Protein AF-A0A958FIK8-F1 (afdb_monomer)

Radius of gyration: 20.95 Å; Cα contacts (8 Å, |Δi|>4): 441; chains: 1; bounding box: 67×53×53 Å

Mean predicted aligned error: 8.29 Å

Structure (mmCIF, N/CA/C/O backbone):
data_AF-A0A958FIK8-F1
#
_entry.id   AF-A0A958FIK8-F1
#
loop_
_atom_site.group_PDB
_atom_site.id
_atom_site.type_symbol
_atom_site.label_atom_id
_atom_site.label_alt_id
_atom_site.label_comp_id
_atom_site.label_asym_id
_atom_site.label_entity_id
_atom_site.label_seq_id
_atom_site.pdbx_PDB_ins_code
_atom_site.Cartn_x
_atom_site.Cartn_y
_atom_site.Cartn_z
_atom_site.occupancy
_atom_site.B_iso_or_equiv
_atom_site.auth_seq_id
_atom_site.auth_comp_id
_atom_site.auth_asym_id
_atom_site.auth_atom_id
_atom_site.pdbx_PDB_model_num
ATOM 1 N N . MET A 1 1 ? 44.655 -40.411 31.798 1.00 40.78 1 MET A N 1
ATOM 2 C CA . MET A 1 1 ? 44.642 -40.108 30.353 1.00 40.78 1 MET A CA 1
ATOM 3 C C . MET A 1 1 ? 43.476 -39.157 30.115 1.00 40.78 1 MET A C 1
ATOM 5 O O . MET A 1 1 ? 42.339 -39.603 30.121 1.00 40.78 1 MET A O 1
ATOM 9 N N . LEU A 1 2 ? 43.742 -37.846 30.096 1.00 35.19 2 LEU A N 1
ATOM 10 C CA . LEU A 1 2 ? 42.723 -36.807 29.907 1.00 35.19 2 LEU A CA 1
ATOM 11 C C . LEU A 1 2 ? 42.344 -36.753 28.420 1.00 35.19 2 LEU A C 1
ATOM 13 O O . LEU A 1 2 ? 43.209 -36.510 27.583 1.00 35.19 2 LEU A O 1
ATOM 17 N N . LEU A 1 3 ? 41.073 -36.999 28.106 1.00 34.78 3 LEU A N 1
ATOM 18 C CA . LEU A 1 3 ? 40.526 -36.902 26.755 1.00 34.78 3 LEU A CA 1
ATOM 19 C C . LEU A 1 3 ? 40.002 -35.470 26.549 1.00 34.78 3 LEU A C 1
ATOM 21 O O . LEU A 1 3 ? 38.976 -35.096 27.112 1.00 34.78 3 LEU A O 1
ATOM 25 N N . PHE A 1 4 ? 40.730 -34.659 25.781 1.00 38.59 4 PHE A N 1
ATOM 26 C CA . PHE A 1 4 ? 40.264 -33.350 25.317 1.00 38.59 4 PHE A CA 1
ATOM 27 C C . PHE A 1 4 ? 39.192 -33.559 24.240 1.00 38.59 4 PHE A C 1
ATOM 29 O O . PHE A 1 4 ? 39.496 -34.024 23.143 1.00 38.59 4 PHE A O 1
ATOM 36 N N . ILE A 1 5 ? 37.940 -33.220 24.548 1.00 43.78 5 ILE A N 1
ATOM 37 C CA . ILE A 1 5 ? 36.866 -33.123 23.554 1.00 43.78 5 ILE A CA 1
ATOM 38 C C . ILE A 1 5 ? 36.959 -31.729 22.927 1.00 43.78 5 ILE A C 1
ATOM 40 O O . ILE A 1 5 ? 36.604 -30.730 23.549 1.00 43.78 5 ILE A O 1
ATOM 44 N N . LEU A 1 6 ? 37.479 -31.664 21.703 1.00 42.91 6 LEU A N 1
ATOM 45 C CA . LEU A 1 6 ? 37.425 -30.481 20.845 1.00 42.91 6 LEU A CA 1
ATOM 46 C C . LEU A 1 6 ? 36.048 -30.452 20.168 1.00 42.91 6 LEU A C 1
ATOM 48 O O . LEU A 1 6 ? 35.780 -31.237 19.262 1.00 42.91 6 LEU A O 1
ATOM 52 N N . LEU A 1 7 ? 35.166 -29.572 20.642 1.00 38.03 7 LEU A N 1
ATOM 53 C CA . LEU A 1 7 ? 33.875 -29.287 20.018 1.00 38.03 7 LEU A CA 1
ATOM 54 C C . LEU A 1 7 ? 34.106 -28.261 18.888 1.00 38.03 7 LEU A C 1
ATOM 56 O O . LEU A 1 7 ? 34.568 -27.157 19.190 1.00 38.03 7 LEU A O 1
ATOM 60 N N . PRO A 1 8 ? 33.832 -28.559 17.605 1.00 50.97 8 PRO A N 1
ATOM 61 C CA . PRO A 1 8 ? 33.920 -27.541 16.572 1.00 50.97 8 PRO A CA 1
ATOM 62 C C . PRO A 1 8 ? 32.698 -26.624 16.686 1.00 50.97 8 PRO A C 1
ATOM 64 O O . PRO A 1 8 ? 31.563 -27.041 16.462 1.00 50.97 8 PRO A O 1
ATOM 67 N N . LEU A 1 9 ? 32.939 -25.362 17.040 1.00 46.22 9 LEU A N 1
ATOM 68 C CA . LEU A 1 9 ? 31.985 -24.276 16.838 1.00 46.22 9 LEU A CA 1
ATOM 69 C C . LEU A 1 9 ? 31.765 -24.129 15.328 1.00 46.22 9 LEU A C 1
ATOM 71 O O . LEU A 1 9 ? 32.573 -23.518 14.630 1.00 46.22 9 LEU A O 1
ATOM 75 N N . LEU A 1 10 ? 30.681 -24.711 14.815 1.00 48.94 10 LEU A N 1
ATOM 76 C CA . LEU A 1 10 ? 30.152 -24.369 13.501 1.00 48.94 10 LEU A CA 1
ATOM 77 C C . LEU A 1 10 ? 29.582 -22.950 13.595 1.00 48.94 10 LEU A C 1
ATOM 79 O O . LEU A 1 10 ? 28.408 -22.747 13.891 1.00 48.94 10 LEU A O 1
ATOM 83 N N . LEU A 1 11 ? 30.439 -21.953 13.384 1.00 48.12 11 LEU A N 1
ATOM 84 C CA . LEU A 1 11 ? 29.991 -20.634 12.966 1.00 48.12 11 LEU A CA 1
ATOM 85 C C . LEU A 1 11 ? 29.386 -20.820 11.576 1.00 48.12 11 LEU A C 1
ATOM 87 O O . LEU A 1 11 ? 30.113 -21.002 10.600 1.00 48.12 11 LEU A O 1
ATOM 91 N N . SER A 1 12 ? 28.058 -20.812 11.490 1.00 46.25 12 SER A N 1
ATOM 92 C CA . SER A 1 12 ? 27.349 -20.614 10.230 1.00 46.25 12 SER A CA 1
ATOM 93 C C . SER A 1 12 ? 27.730 -19.232 9.704 1.00 46.25 12 SER A C 1
ATOM 95 O O . SER A 1 12 ? 27.065 -18.240 9.990 1.00 46.25 12 SER A O 1
ATOM 97 N N . ALA A 1 13 ? 28.851 -19.140 8.992 1.00 45.97 13 ALA A N 1
ATOM 98 C CA . ALA A 1 13 ? 29.188 -17.958 8.227 1.00 45.97 13 ALA A CA 1
ATOM 99 C C . ALA A 1 13 ? 28.126 -17.839 7.131 1.00 45.97 13 ALA A C 1
ATOM 101 O O . ALA A 1 13 ? 28.157 -18.572 6.143 1.00 45.97 13 ALA A O 1
ATOM 102 N N . GLN A 1 14 ? 27.143 -16.961 7.334 1.00 48.81 14 GLN A N 1
ATOM 103 C CA . GLN A 1 14 ? 26.265 -16.538 6.254 1.00 48.81 14 GLN A CA 1
ATOM 104 C C . GLN A 1 14 ? 27.148 -15.834 5.226 1.00 48.81 14 GLN A C 1
ATOM 106 O O . GLN A 1 14 ? 27.640 -14.730 5.449 1.00 48.81 14 GLN A O 1
ATOM 111 N N . TYR A 1 15 ? 27.415 -16.518 4.117 1.00 42.81 15 TYR A N 1
ATOM 112 C CA . TYR A 1 15 ? 28.082 -15.917 2.978 1.00 42.81 15 TYR A CA 1
ATOM 113 C C . TYR A 1 15 ? 27.086 -14.976 2.301 1.00 42.81 15 TYR A C 1
ATOM 115 O O . TYR A 1 15 ? 26.237 -15.406 1.521 1.00 42.81 15 TYR A O 1
ATOM 123 N N . VAL A 1 16 ? 27.162 -13.689 2.633 1.00 53.97 16 VAL A N 1
ATOM 124 C CA . VAL A 1 16 ? 26.423 -12.650 1.917 1.00 53.97 16 VAL A CA 1
ATOM 125 C C . VAL A 1 16 ? 27.193 -12.358 0.634 1.00 53.97 16 VAL A C 1
ATOM 127 O O . VAL A 1 16 ? 28.269 -11.756 0.650 1.00 53.97 16 VAL A O 1
ATOM 130 N N . ARG A 1 17 ? 26.672 -12.834 -0.499 1.00 49.44 17 ARG A N 1
ATOM 131 C CA . ARG A 1 17 ? 27.230 -12.499 -1.808 1.00 49.44 17 ARG A CA 1
ATOM 132 C C . ARG A 1 17 ? 26.830 -11.064 -2.141 1.00 49.44 17 ARG A C 1
ATOM 134 O O . ARG A 1 17 ? 25.701 -10.813 -2.540 1.00 49.44 17 ARG A O 1
ATOM 141 N N . HIS A 1 18 ? 27.764 -10.130 -2.017 1.00 52.12 18 HIS A N 1
ATOM 142 C CA . HIS A 1 18 ? 27.572 -8.775 -2.524 1.00 52.12 18 HIS A CA 1
ATOM 143 C C . HIS A 1 18 ? 27.805 -8.771 -4.041 1.00 52.12 18 HIS A C 1
ATOM 145 O O . HIS A 1 18 ? 28.943 -8.813 -4.506 1.00 52.12 18 HIS A O 1
ATOM 151 N N . GLY A 1 19 ? 26.721 -8.787 -4.817 1.00 59.44 19 GLY A N 1
ATOM 152 C CA . GLY A 1 19 ? 26.748 -8.485 -6.248 1.00 59.44 19 GLY A CA 1
ATOM 153 C C . GLY A 1 19 ? 26.387 -7.019 -6.463 1.00 59.44 19 GLY A C 1
ATOM 154 O O . GLY A 1 19 ? 25.363 -6.574 -5.961 1.00 59.44 19 GLY A O 1
ATOM 155 N N . SER A 1 20 ? 27.225 -6.274 -7.183 1.00 61.88 20 SER A N 1
ATOM 156 C CA . SER A 1 20 ? 26.862 -4.959 -7.718 1.00 61.88 20 SER A CA 1
ATOM 157 C C . SER A 1 20 ? 26.560 -5.131 -9.203 1.00 61.88 20 SER A C 1
ATOM 159 O O . SER A 1 20 ? 27.355 -5.740 -9.925 1.00 61.88 20 SER A O 1
ATOM 161 N N . PHE A 1 21 ? 25.399 -4.650 -9.637 1.00 68.56 21 PHE A N 1
ATOM 162 C CA . PHE A 1 21 ? 24.965 -4.682 -11.031 1.00 68.56 21 PHE A CA 1
ATOM 163 C C . PHE A 1 21 ? 24.965 -3.255 -11.567 1.00 68.56 21 PHE A C 1
ATOM 165 O O . PHE A 1 21 ? 24.586 -2.330 -10.856 1.00 68.56 21 PHE A O 1
ATOM 172 N N . GLY A 1 22 ? 25.408 -3.072 -12.811 1.00 65.88 22 GLY A N 1
ATOM 173 C CA . GLY A 1 22 ? 25.402 -1.758 -13.454 1.00 65.88 22 GLY A CA 1
ATOM 174 C C . GLY A 1 22 ? 24.017 -1.328 -13.942 1.00 65.88 22 GLY A C 1
ATOM 175 O O . G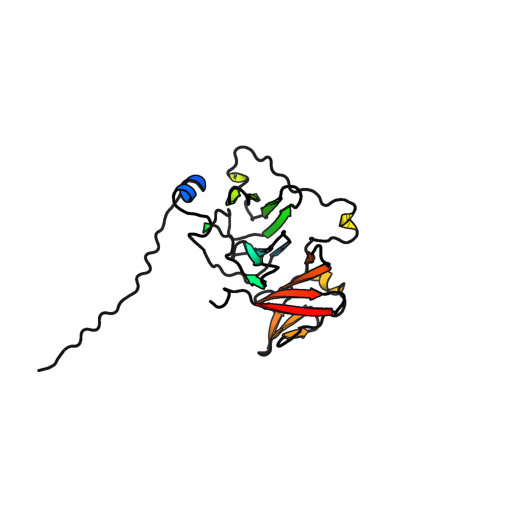LY A 1 22 ? 23.842 -0.164 -14.283 1.00 65.88 22 GLY A O 1
ATOM 176 N N . SER A 1 23 ? 23.059 -2.259 -14.007 1.00 71.94 23 SER A N 1
ATOM 177 C CA . SER A 1 23 ? 21.648 -2.006 -14.305 1.00 71.94 23 SER A CA 1
ATOM 178 C C . SER A 1 23 ? 20.765 -3.170 -13.842 1.00 71.94 23 SER A C 1
ATOM 180 O O . SER A 1 23 ? 21.242 -4.305 -13.704 1.00 71.94 23 SER A O 1
ATOM 182 N N . GLU A 1 24 ? 19.463 -2.927 -13.688 1.00 72.62 24 GLU A N 1
ATOM 183 C CA . GLU A 1 24 ? 18.480 -3.979 -13.386 1.00 72.62 24 GLU A CA 1
ATOM 184 C C . GLU A 1 24 ? 18.448 -5.083 -14.452 1.00 72.62 24 GLU A C 1
ATOM 186 O O . GLU A 1 24 ? 18.383 -6.273 -14.131 1.00 72.62 24 GLU A O 1
ATOM 191 N N . GLN A 1 25 ? 18.625 -4.724 -15.728 1.00 74.50 25 GLN A N 1
ATOM 192 C CA . GLN A 1 25 ? 18.713 -5.700 -16.815 1.00 74.50 25 GLN A CA 1
ATOM 193 C C . GLN A 1 25 ? 19.850 -6.716 -16.592 1.00 74.50 25 GLN A C 1
ATOM 195 O O . GLN A 1 25 ? 19.679 -7.906 -16.863 1.00 74.50 25 GLN A O 1
ATOM 200 N N . GLN A 1 26 ? 21.007 -6.275 -16.078 1.00 76.50 26 GLN A N 1
ATOM 201 C CA . GLN A 1 26 ? 22.129 -7.170 -15.769 1.00 76.50 26 GLN A CA 1
ATOM 202 C C . GLN A 1 26 ? 21.835 -8.080 -14.572 1.00 76.50 26 GLN A C 1
ATOM 204 O O . GLN A 1 26 ? 22.206 -9.256 -14.607 1.00 76.50 26 GLN A O 1
ATOM 209 N N . ARG A 1 27 ? 21.156 -7.569 -13.535 1.00 78.69 27 ARG A N 1
ATOM 210 C CA . ARG A 1 27 ? 20.736 -8.367 -12.371 1.00 78.69 27 ARG A CA 1
ATOM 211 C C . ARG A 1 27 ? 19.802 -9.504 -12.792 1.00 78.69 27 ARG A C 1
ATOM 213 O O . ARG A 1 27 ? 20.018 -10.650 -12.397 1.00 78.69 27 ARG A O 1
ATOM 220 N N . ARG A 1 28 ? 18.821 -9.216 -13.655 1.00 73.69 28 ARG A N 1
ATOM 221 C CA . ARG A 1 28 ? 17.797 -10.185 -14.086 1.00 73.69 28 ARG A CA 1
ATOM 222 C C . ARG A 1 28 ? 18.299 -11.320 -14.965 1.00 73.69 28 ARG A C 1
ATOM 224 O O . ARG A 1 28 ? 17.710 -12.394 -14.969 1.00 73.69 28 ARG A O 1
ATOM 231 N N . MET A 1 29 ? 19.413 -11.130 -15.672 1.00 81.25 29 MET A N 1
ATOM 232 C CA . MET A 1 29 ? 20.065 -12.247 -16.370 1.00 81.25 29 MET A CA 1
ATOM 233 C C . MET A 1 29 ? 20.540 -13.343 -15.403 1.00 81.25 29 MET A C 1
ATOM 235 O O . MET A 1 29 ? 20.830 -14.453 -15.845 1.00 81.25 29 MET A O 1
ATOM 239 N N . GLN A 1 30 ? 20.656 -13.031 -14.108 1.00 80.19 30 GLN A N 1
ATOM 240 C CA . GLN A 1 30 ? 21.149 -13.946 -13.082 1.00 80.19 30 GLN A CA 1
ATOM 241 C C . GLN A 1 30 ? 20.096 -14.314 -12.030 1.00 80.19 30 GLN A C 1
ATOM 243 O O . GLN A 1 30 ? 20.225 -15.390 -11.452 1.00 80.19 30 GLN A O 1
ATOM 248 N N . TYR A 1 31 ? 19.096 -13.457 -11.782 1.00 79.38 31 TYR A N 1
ATOM 249 C CA . TYR A 1 31 ? 18.123 -13.631 -10.696 1.00 79.38 31 TYR A CA 1
ATOM 250 C C . TYR A 1 31 ? 16.698 -13.224 -11.092 1.00 79.38 31 TYR A C 1
ATOM 252 O O . TYR A 1 31 ? 16.492 -12.183 -11.719 1.00 79.38 31 TYR A O 1
ATOM 260 N N . ALA A 1 32 ? 15.708 -14.009 -10.670 1.00 81.25 32 ALA A N 1
ATOM 261 C CA . ALA A 1 32 ? 14.293 -13.648 -10.726 1.00 81.25 32 ALA A CA 1
ATOM 262 C C . ALA A 1 32 ? 13.926 -12.607 -9.646 1.00 81.25 32 ALA A C 1
ATOM 264 O O . ALA A 1 32 ? 14.739 -12.272 -8.779 1.00 81.25 32 ALA A O 1
ATOM 265 N N . LEU A 1 33 ? 12.703 -12.059 -9.714 1.00 80.12 33 LEU A N 1
ATOM 266 C CA . LEU A 1 33 ? 12.233 -10.994 -8.817 1.00 80.12 33 LEU A CA 1
ATOM 267 C C . LEU A 1 33 ? 12.350 -11.380 -7.334 1.00 80.12 33 LEU A C 1
ATOM 269 O O . LEU A 1 33 ? 12.825 -10.570 -6.544 1.00 80.12 33 LEU A O 1
ATOM 273 N N . ASP A 1 34 ? 11.996 -12.621 -6.997 1.00 82.12 34 ASP A N 1
ATOM 274 C CA . ASP A 1 34 ? 11.898 -13.114 -5.617 1.00 82.12 34 ASP A CA 1
ATOM 275 C C . ASP A 1 34 ? 13.042 -14.067 -5.221 1.00 82.12 34 ASP A C 1
ATOM 277 O O . ASP A 1 34 ? 12.984 -14.721 -4.181 1.00 82.12 34 ASP A O 1
ATOM 281 N N . ASP A 1 35 ? 14.121 -14.124 -6.010 1.00 81.19 35 ASP A N 1
ATOM 282 C CA . ASP A 1 35 ? 15.319 -14.902 -5.649 1.00 81.19 35 ASP A CA 1
ATOM 283 C C . ASP A 1 35 ? 16.063 -14.290 -4.448 1.00 81.19 35 ASP A C 1
ATOM 285 O O . ASP A 1 35 ? 16.750 -14.994 -3.705 1.00 81.19 35 ASP A O 1
ATOM 289 N N . TRP A 1 36 ? 15.930 -12.972 -4.255 1.00 79.12 36 TRP A N 1
ATOM 290 C CA . TRP A 1 36 ? 16.525 -12.224 -3.149 1.00 79.12 36 TRP A CA 1
ATOM 291 C C . TRP A 1 36 ? 15.497 -11.296 -2.518 1.00 79.12 36 TRP A C 1
ATOM 293 O O . TRP A 1 36 ? 15.141 -10.255 -3.073 1.00 79.12 36 TRP A O 1
ATOM 303 N N . ILE A 1 37 ? 15.065 -11.665 -1.318 1.00 83.06 37 ILE A N 1
ATOM 304 C CA . ILE A 1 37 ? 14.042 -10.936 -0.575 1.00 83.06 37 ILE A CA 1
ATOM 305 C C . ILE A 1 37 ? 14.706 -10.226 0.601 1.00 83.06 37 ILE A C 1
ATOM 307 O O . ILE A 1 37 ? 15.358 -10.860 1.435 1.00 83.06 37 ILE A O 1
ATOM 311 N N . SER A 1 38 ? 14.519 -8.911 0.676 1.00 85.75 38 SER A N 1
ATOM 312 C CA . SER A 1 38 ? 14.997 -8.093 1.791 1.00 85.75 38 SER A CA 1
ATOM 313 C C . SER A 1 38 ? 13.835 -7.760 2.717 1.00 85.75 38 SER A C 1
ATOM 315 O O . SER A 1 38 ? 12.839 -7.190 2.285 1.00 85.75 38 SER A O 1
ATOM 317 N N . TYR A 1 39 ? 13.972 -8.080 4.004 1.00 84.69 39 TYR A N 1
ATOM 318 C CA . TYR A 1 39 ? 13.025 -7.642 5.028 1.00 84.69 39 TYR A CA 1
ATOM 319 C C . TYR A 1 39 ? 13.604 -6.452 5.775 1.00 84.69 39 TYR A C 1
ATOM 321 O O . TYR A 1 39 ? 14.612 -6.570 6.473 1.00 84.69 39 TYR A O 1
ATOM 329 N N . LEU A 1 40 ? 12.948 -5.310 5.623 1.00 84.69 40 LEU A N 1
ATOM 330 C CA . LEU A 1 40 ? 13.298 -4.061 6.282 1.00 84.69 40 LEU A CA 1
ATOM 331 C C . LEU A 1 40 ? 12.183 -3.667 7.258 1.00 84.69 40 LEU A C 1
ATOM 333 O O . LEU A 1 40 ? 11.061 -4.171 7.184 1.00 84.69 40 LEU A O 1
ATOM 337 N N . GLY A 1 41 ? 12.494 -2.794 8.215 1.00 78.50 41 GLY A N 1
ATOM 338 C CA . GLY A 1 41 ? 11.508 -2.349 9.196 1.00 78.50 41 GLY A CA 1
ATOM 339 C C . GLY A 1 41 ? 10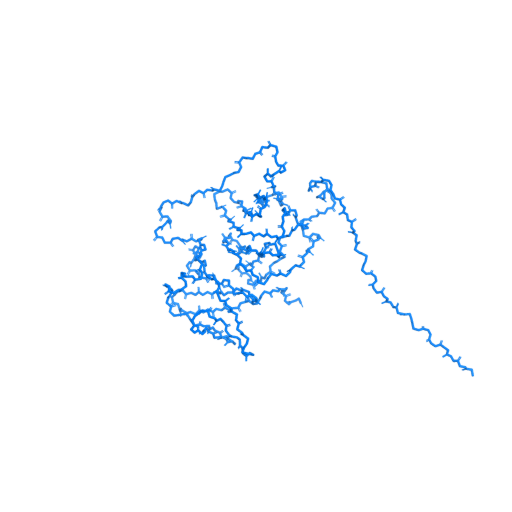.400 -1.526 8.536 1.00 78.50 41 GLY A C 1
ATOM 340 O O . GLY A 1 41 ? 10.675 -0.481 7.963 1.00 78.50 41 GLY A O 1
ATOM 341 N N . ALA A 1 42 ? 9.146 -1.956 8.673 1.00 79.00 42 ALA A N 1
ATOM 342 C CA . ALA A 1 42 ? 7.972 -1.228 8.188 1.00 79.00 42 ALA A CA 1
ATOM 343 C C . ALA A 1 42 ? 7.048 -0.862 9.346 1.00 79.00 42 ALA A C 1
ATOM 345 O O . ALA A 1 42 ? 6.029 -1.498 9.602 1.00 79.00 42 ALA A O 1
ATOM 346 N N . ARG A 1 43 ? 7.452 0.157 10.106 1.00 77.69 43 ARG A N 1
ATOM 347 C CA . ARG A 1 43 ? 6.678 0.616 11.269 1.00 77.69 43 ARG A CA 1
ATOM 348 C C . ARG A 1 43 ? 5.722 1.745 10.925 1.00 77.69 43 ARG A C 1
ATOM 350 O O . ARG A 1 43 ? 4.762 1.933 11.660 1.00 77.69 43 ARG A O 1
ATOM 357 N N . GLU A 1 44 ? 5.985 2.474 9.844 1.00 83.56 44 GLU A N 1
ATOM 358 C CA . GLU A 1 44 ? 5.214 3.647 9.437 1.00 83.56 44 GLU A CA 1
ATOM 359 C C . GLU A 1 44 ? 4.673 3.450 8.021 1.00 83.56 44 GLU A C 1
ATOM 361 O O . GLU A 1 44 ? 5.448 3.259 7.079 1.00 83.56 44 GLU A O 1
ATOM 366 N N . PHE A 1 45 ? 3.347 3.493 7.889 1.00 82.75 45 PHE A N 1
ATOM 367 C CA . PHE A 1 45 ? 2.662 3.465 6.603 1.00 82.75 45 PHE A CA 1
ATOM 368 C C . PHE A 1 45 ? 2.385 4.899 6.162 1.00 82.75 45 PHE A C 1
ATOM 370 O O . PHE A 1 45 ? 1.689 5.633 6.856 1.00 82.75 45 PHE A O 1
ATOM 377 N N . GLY A 1 46 ? 2.931 5.307 5.018 1.00 75.94 46 GLY A N 1
ATOM 378 C CA . GLY A 1 46 ? 2.669 6.636 4.459 1.00 75.94 46 GLY A CA 1
ATOM 379 C C . GLY A 1 46 ? 1.402 6.672 3.605 1.00 75.94 46 GLY A C 1
ATOM 380 O O . GLY A 1 46 ? 0.672 7.661 3.587 1.00 75.94 46 GLY A O 1
ATOM 381 N N . ASN A 1 47 ? 1.138 5.587 2.878 1.00 90.69 47 ASN A N 1
ATOM 382 C CA . ASN A 1 47 ? 0.060 5.517 1.902 1.00 90.69 47 ASN A CA 1
ATOM 383 C C . ASN A 1 47 ? -0.295 4.056 1.583 1.00 90.69 47 ASN A C 1
ATOM 385 O O . ASN A 1 47 ? 0.542 3.166 1.738 1.00 90.69 47 ASN A O 1
ATOM 389 N N . ILE A 1 48 ? -1.514 3.812 1.109 1.00 94.00 48 ILE A N 1
ATOM 390 C CA . ILE A 1 48 ? -1.981 2.498 0.654 1.00 94.00 48 ILE A CA 1
ATOM 391 C C . ILE A 1 48 ? -2.671 2.639 -0.706 1.00 94.00 48 ILE A C 1
ATOM 393 O O . ILE A 1 48 ? -3.379 3.615 -0.950 1.00 94.00 48 ILE A O 1
ATOM 397 N N . ALA A 1 49 ? -2.499 1.642 -1.569 1.00 94.31 49 ALA A N 1
ATOM 398 C CA . ALA A 1 49 ? -3.225 1.507 -2.825 1.00 94.31 49 ALA A CA 1
ATOM 399 C C . ALA A 1 49 ? -3.809 0.099 -2.962 1.00 94.31 49 ALA A C 1
ATOM 401 O O . ALA A 1 49 ? -3.172 -0.886 -2.583 1.00 94.31 49 ALA A O 1
ATOM 402 N N . ALA A 1 50 ? -5.008 -0.005 -3.533 1.00 94.31 50 ALA A N 1
ATOM 403 C CA . ALA A 1 50 ? -5.650 -1.286 -3.804 1.00 94.31 50 ALA A CA 1
ATOM 404 C C . ALA A 1 50 ? -5.418 -1.722 -5.253 1.00 94.31 50 ALA A C 1
ATOM 406 O O . ALA A 1 50 ? -5.778 -1.023 -6.194 1.00 94.31 50 ALA A O 1
ATOM 407 N N . GLY A 1 51 ? -4.829 -2.903 -5.425 1.00 93.00 51 GLY A N 1
ATOM 408 C CA . GLY A 1 51 ? -4.754 -3.603 -6.700 1.00 93.00 51 GLY A CA 1
ATOM 409 C C . GLY A 1 51 ? -5.842 -4.671 -6.858 1.00 93.00 51 GLY A C 1
ATOM 410 O O . GLY A 1 51 ? -6.787 -4.759 -6.069 1.00 93.00 51 GLY A O 1
ATOM 411 N N . PRO A 1 52 ? -5.720 -5.541 -7.876 1.00 91.56 52 PRO A N 1
ATOM 412 C CA . PRO A 1 52 ? -6.669 -6.628 -8.109 1.00 91.56 52 PRO A CA 1
ATOM 413 C C . PRO A 1 52 ? -6.576 -7.745 -7.067 1.00 91.56 52 PRO A C 1
ATOM 415 O O . PRO A 1 52 ? -7.590 -8.354 -6.753 1.00 91.56 52 PRO A O 1
ATOM 418 N N . LYS A 1 53 ? -5.376 -8.027 -6.547 1.00 94.50 53 LYS A N 1
ATOM 419 C CA . LYS A 1 53 ? -5.122 -9.119 -5.586 1.00 94.50 53 LYS A CA 1
ATOM 420 C C . LYS A 1 53 ? -4.431 -8.673 -4.305 1.00 94.50 53 LYS A C 1
ATOM 422 O O . LYS A 1 53 ? -4.441 -9.402 -3.321 1.00 94.50 53 LYS A O 1
ATOM 427 N N . TYR A 1 54 ? -3.818 -7.497 -4.325 1.00 95.69 54 TYR A N 1
ATOM 428 C CA . TYR A 1 54 ? -2.991 -7.019 -3.233 1.00 95.69 54 TYR A CA 1
ATOM 429 C C . TYR A 1 54 ? -3.407 -5.620 -2.814 1.00 95.69 54 TYR A C 1
ATOM 431 O O . TYR A 1 54 ? -3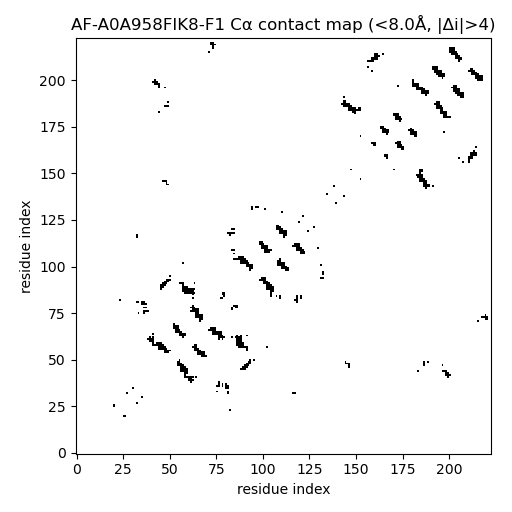.779 -4.802 -3.655 1.00 95.69 54 TYR A O 1
ATOM 439 N N . LEU A 1 55 ? -3.268 -5.340 -1.526 1.00 96.00 55 LEU A N 1
ATOM 440 C CA . LEU A 1 55 ? -3.056 -3.987 -1.035 1.00 96.00 55 LEU A CA 1
ATOM 441 C C . LEU A 1 55 ? -1.556 -3.724 -1.015 1.00 96.00 55 LEU A C 1
ATOM 443 O O . LEU A 1 55 ? -0.783 -4.558 -0.539 1.00 96.00 55 LEU A O 1
ATOM 447 N N . TYR A 1 56 ? -1.166 -2.563 -1.514 1.00 96.38 56 TYR A N 1
ATOM 448 C CA . TYR A 1 56 ? 0.207 -2.093 -1.523 1.00 96.38 56 TYR A CA 1
ATOM 449 C C . TYR A 1 56 ? 0.353 -0.988 -0.495 1.00 96.38 56 TYR A C 1
ATOM 451 O O . TYR A 1 56 ? -0.412 -0.030 -0.522 1.00 96.38 56 TYR A O 1
ATOM 459 N N . PHE A 1 57 ? 1.340 -1.107 0.383 1.00 95.50 57 PHE A N 1
ATOM 460 C CA . PHE A 1 57 ? 1.602 -0.151 1.448 1.00 95.50 57 PHE A CA 1
ATOM 461 C C . PHE A 1 57 ? 2.943 0.521 1.200 1.00 95.50 57 PHE A C 1
ATOM 463 O O . PHE A 1 57 ? 3.978 -0.143 1.225 1.00 95.50 57 PHE A O 1
ATOM 470 N N . ALA A 1 58 ? 2.924 1.832 0.986 1.00 94.94 58 ALA A N 1
ATOM 471 C CA . ALA A 1 58 ? 4.125 2.649 0.972 1.00 94.94 58 ALA A CA 1
ATOM 472 C C . ALA A 1 58 ? 4.640 2.806 2.406 1.00 94.94 58 ALA A C 1
ATOM 474 O O . ALA A 1 58 ? 3.881 3.172 3.311 1.00 94.94 58 ALA A O 1
ATOM 475 N N . THR A 1 59 ? 5.921 2.520 2.613 1.00 93.50 59 THR A N 1
ATOM 476 C CA . THR A 1 59 ? 6.562 2.620 3.926 1.00 93.50 59 THR A CA 1
ATOM 477 C C . THR A 1 59 ? 7.803 3.496 3.846 1.00 93.50 59 THR A C 1
ATOM 479 O O . THR A 1 59 ? 8.435 3.600 2.796 1.00 93.50 59 THR A O 1
ATOM 482 N N . LEU A 1 60 ? 8.163 4.125 4.966 1.00 90.31 60 LEU A N 1
ATOM 483 C CA . LEU A 1 60 ? 9.278 5.074 4.983 1.00 90.31 60 LEU A CA 1
ATOM 484 C C . LEU A 1 60 ? 10.662 4.427 4.867 1.00 90.31 60 LEU A C 1
ATOM 486 O O . LEU A 1 60 ? 11.564 5.091 4.380 1.00 90.31 60 LEU A O 1
ATOM 490 N N . ASP A 1 61 ? 10.824 3.169 5.278 1.00 88.62 61 ASP A N 1
ATOM 491 C CA . ASP A 1 61 ? 12.128 2.481 5.266 1.00 88.62 61 ASP A CA 1
ATOM 492 C C . ASP A 1 61 ? 12.043 1.030 4.753 1.00 88.62 61 ASP A C 1
ATOM 494 O O . ASP A 1 61 ? 13.055 0.338 4.633 1.00 88.62 61 ASP A O 1
ATOM 498 N N . GLY A 1 62 ? 10.831 0.533 4.503 1.00 91.31 62 GLY A N 1
ATOM 499 C CA . GLY A 1 62 ? 10.530 -0.884 4.315 1.00 91.31 62 GLY A CA 1
ATOM 500 C C . GLY A 1 62 ? 10.214 -1.294 2.877 1.00 91.31 62 GLY A C 1
ATOM 501 O O . GLY A 1 62 ? 9.843 -2.448 2.659 1.00 91.31 62 GLY A O 1
ATOM 502 N N . GLY A 1 63 ? 10.299 -0.365 1.922 1.00 94.69 63 GLY A N 1
ATOM 503 C CA . GLY A 1 63 ? 9.814 -0.542 0.558 1.00 94.69 63 GLY A CA 1
ATOM 504 C C . GLY A 1 63 ? 8.284 -0.554 0.477 1.00 94.69 63 GLY A C 1
ATOM 505 O O . GLY A 1 63 ? 7.595 0.160 1.214 1.00 94.69 63 GLY A O 1
ATOM 506 N N . ILE A 1 64 ? 7.744 -1.376 -0.424 1.00 96.12 64 ILE A N 1
ATOM 507 C CA . ILE A 1 64 ? 6.303 -1.566 -0.615 1.00 96.12 64 ILE A CA 1
ATOM 508 C C . ILE A 1 64 ? 5.889 -2.915 -0.048 1.00 96.12 64 ILE A C 1
ATOM 510 O O . ILE A 1 64 ? 6.194 -3.964 -0.618 1.00 96.12 64 ILE A O 1
ATOM 514 N N . TRP A 1 65 ? 5.138 -2.892 1.047 1.00 94.81 65 TRP A N 1
ATOM 515 C CA . TRP A 1 65 ? 4.570 -4.109 1.617 1.00 94.81 65 TRP A CA 1
ATOM 516 C C . TRP A 1 65 ? 3.301 -4.516 0.879 1.00 94.81 65 TRP A C 1
ATOM 518 O O . TRP A 1 65 ? 2.547 -3.666 0.405 1.00 94.81 65 TRP A O 1
ATOM 528 N N . ARG A 1 66 ? 3.073 -5.826 0.765 1.00 94.69 66 ARG A N 1
ATOM 529 C CA . ARG A 1 66 ? 1.985 -6.396 -0.034 1.00 94.69 66 ARG A CA 1
ATOM 530 C C . ARG A 1 66 ? 1.125 -7.297 0.837 1.00 94.69 66 ARG A C 1
ATOM 532 O O . ARG A 1 66 ? 1.637 -8.254 1.405 1.00 94.69 66 ARG A O 1
ATOM 539 N N . TYR A 1 67 ? -0.168 -7.020 0.922 1.00 95.00 67 TYR A N 1
ATOM 540 C CA . TYR A 1 67 ? -1.126 -7.888 1.610 1.00 95.00 67 TYR A CA 1
ATOM 541 C C . TYR A 1 67 ? -2.069 -8.521 0.593 1.00 95.00 67 TYR A C 1
ATOM 543 O O . TYR A 1 67 ? -2.745 -7.796 -0.136 1.00 95.00 67 TYR A O 1
ATOM 551 N N . HIS A 1 68 ? -2.101 -9.851 0.512 1.00 94.94 68 HIS A N 1
ATOM 552 C CA . HIS A 1 68 ? -2.964 -10.572 -0.417 1.00 94.94 68 HIS A CA 1
ATOM 553 C C . HIS A 1 68 ? -4.404 -10.607 0.109 1.00 94.94 68 HIS A C 1
ATOM 555 O O . HIS A 1 68 ? -4.690 -11.240 1.124 1.00 94.94 68 HIS A O 1
ATOM 561 N N . ILE A 1 69 ? -5.326 -9.947 -0.596 1.00 93.00 69 ILE A N 1
ATOM 562 C CA . ILE A 1 69 ? -6.685 -9.649 -0.100 1.00 93.00 69 ILE A CA 1
ATOM 563 C C . ILE A 1 69 ? -7.628 -10.852 -0.058 1.00 93.00 69 ILE A C 1
ATOM 565 O O . ILE A 1 69 ? -8.717 -10.745 0.500 1.00 93.00 69 ILE A O 1
ATOM 569 N N . TYR A 1 70 ? -7.265 -11.945 -0.732 1.00 91.19 70 TYR A N 1
ATOM 570 C CA . TYR A 1 70 ? -8.098 -13.147 -0.827 1.00 91.19 70 TYR A CA 1
ATOM 571 C C . TYR A 1 70 ? -7.614 -14.267 0.089 1.00 91.19 70 TYR A C 1
ATOM 573 O O . TYR A 1 70 ? -8.430 -15.007 0.627 1.00 91.19 70 TYR A O 1
ATOM 581 N N . ASP A 1 71 ? -6.299 -14.363 0.280 1.00 91.31 71 AS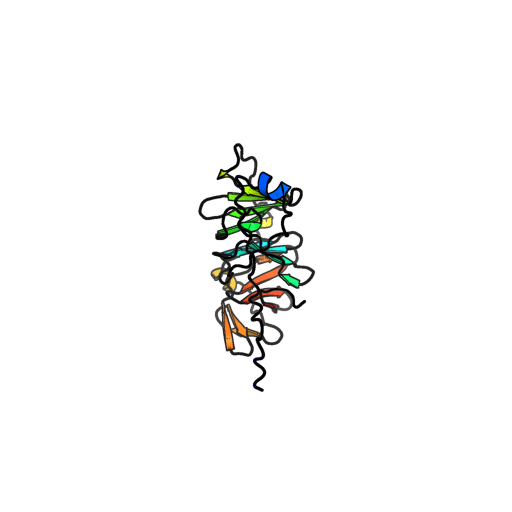P A N 1
ATOM 582 C CA . ASP A 1 71 ? -5.683 -15.423 1.088 1.00 91.31 71 ASP A CA 1
ATOM 583 C C . ASP A 1 71 ? -5.236 -14.915 2.467 1.00 91.31 71 ASP A C 1
ATOM 585 O O . ASP A 1 71 ? -4.750 -15.693 3.282 1.00 91.31 71 ASP A O 1
ATOM 589 N N . ASN A 1 72 ? -5.409 -13.616 2.734 1.00 90.50 72 ASN A N 1
ATOM 590 C CA . ASN A 1 72 ? -5.176 -12.972 4.023 1.00 90.50 72 ASN A CA 1
ATOM 591 C C . ASN A 1 72 ? -3.765 -13.177 4.594 1.00 90.50 72 ASN A C 1
ATOM 593 O O . ASN A 1 72 ? -3.588 -13.513 5.766 1.00 90.50 72 ASN A O 1
ATOM 597 N N . TYR A 1 73 ? -2.743 -12.957 3.764 1.00 91.81 73 TYR A N 1
ATOM 598 C CA . TYR A 1 73 ? -1.345 -13.026 4.185 1.00 91.81 73 TYR A CA 1
ATOM 599 C C . TYR A 1 73 ? -0.521 -11.859 3.634 1.00 91.81 73 TYR A C 1
ATOM 601 O O . TYR A 1 73 ? -0.839 -11.276 2.596 1.00 91.81 73 TYR A O 1
ATOM 609 N N . TRP A 1 74 ? 0.563 -11.524 4.335 1.00 91.69 74 TRP A N 1
ATOM 610 C CA . TRP A 1 74 ? 1.571 -10.587 3.846 1.00 91.69 74 TRP A CA 1
ATOM 611 C C . TRP A 1 74 ? 2.564 -11.313 2.943 1.00 91.69 74 TRP A C 1
ATOM 613 O O . TRP A 1 74 ? 3.223 -12.263 3.365 1.00 91.69 74 TRP A O 1
ATOM 623 N N . ASP A 1 75 ? 2.654 -10.862 1.699 1.00 92.50 75 ASP A N 1
ATOM 624 C CA . ASP A 1 75 ? 3.603 -11.354 0.708 1.00 92.50 75 ASP A CA 1
ATOM 625 C C . ASP A 1 75 ? 4.946 -10.617 0.840 1.00 92.50 75 ASP A C 1
ATOM 627 O O . ASP A 1 75 ? 5.073 -9.631 1.573 1.00 92.50 75 ASP A O 1
ATOM 631 N N . TYR A 1 76 ? 5.958 -11.082 0.113 1.00 91.00 76 TYR A N 1
ATOM 632 C CA . TYR A 1 76 ? 7.297 -10.501 0.136 1.00 91.00 76 TYR A CA 1
ATOM 633 C C . TYR A 1 76 ? 7.246 -9.014 -0.227 1.00 91.00 76 TYR A C 1
ATOM 635 O O . TYR A 1 76 ? 6.557 -8.661 -1.182 1.00 91.00 76 TYR A O 1
ATOM 643 N N . PRO A 1 77 ? 7.908 -8.113 0.510 1.00 93.12 77 PRO A N 1
ATOM 644 C CA . PRO A 1 77 ? 7.880 -6.699 0.165 1.00 93.12 77 PRO A CA 1
ATOM 645 C C . PRO A 1 77 ? 8.670 -6.449 -1.124 1.00 93.12 77 PRO A C 1
ATOM 647 O O . PRO A 1 77 ? 9.652 -7.136 -1.400 1.00 93.12 77 PRO A O 1
ATOM 650 N N . TYR A 1 78 ? 8.275 -5.430 -1.886 1.00 94.56 78 TYR A N 1
ATOM 651 C CA . TYR A 1 78 ? 9.140 -4.884 -2.927 1.00 94.56 78 TYR A CA 1
ATOM 652 C C . TYR A 1 78 ? 10.118 -3.896 -2.311 1.00 94.56 78 TYR A C 1
ATOM 654 O O . TYR A 1 78 ? 9.717 -2.914 -1.694 1.00 94.56 78 TYR A O 1
ATOM 662 N N . THR A 1 79 ? 11.400 -4.155 -2.505 1.00 94.00 79 THR A N 1
ATOM 663 C CA . THR A 1 79 ? 12.516 -3.360 -1.988 1.00 94.00 79 THR A CA 1
ATOM 664 C C . THR A 1 79 ? 13.518 -3.087 -3.104 1.00 94.00 79 THR A C 1
ATOM 666 O O . THR A 1 79 ? 13.348 -3.542 -4.241 1.00 94.00 79 THR A O 1
ATOM 669 N N . THR A 1 80 ? 14.601 -2.383 -2.791 1.00 91.94 80 THR A N 1
ATOM 670 C CA . THR A 1 80 ? 15.703 -2.154 -3.734 1.00 91.94 80 THR A CA 1
ATOM 671 C C . THR A 1 80 ? 16.330 -3.452 -4.248 1.00 91.94 80 THR A C 1
ATOM 673 O O . THR A 1 80 ? 16.841 -3.474 -5.363 1.00 91.94 80 THR A O 1
ATOM 676 N N . SER A 1 81 ? 16.229 -4.577 -3.524 1.00 86.81 81 SER A N 1
ATOM 677 C CA . SER A 1 81 ? 16.681 -5.877 -4.050 1.00 86.81 81 SER A CA 1
ATOM 678 C C . SER A 1 81 ? 15.803 -6.417 -5.186 1.00 86.81 81 SER A C 1
ATOM 680 O O . SER A 1 81 ? 16.254 -7.268 -5.954 1.00 86.81 81 SER A O 1
ATOM 682 N N . ASN A 1 82 ? 14.577 -5.902 -5.320 1.00 89.69 82 ASN A N 1
ATOM 683 C CA . ASN A 1 82 ? 13.642 -6.220 -6.398 1.00 89.69 82 ASN A CA 1
ATOM 684 C C . ASN A 1 82 ? 13.708 -5.209 -7.562 1.00 89.69 82 ASN A C 1
ATOM 686 O O . ASN A 1 82 ? 12.971 -5.375 -8.531 1.00 89.69 82 ASN A O 1
ATOM 690 N N . GLY A 1 83 ? 14.565 -4.184 -7.475 1.00 89.38 83 GLY A N 1
ATOM 691 C CA . GLY A 1 83 ? 14.717 -3.127 -8.482 1.00 89.38 83 GLY A CA 1
ATOM 692 C C . GLY A 1 83 ? 13.940 -1.838 -8.199 1.00 89.38 83 GLY A C 1
ATOM 693 O O . GLY A 1 83 ? 13.955 -0.931 -9.023 1.00 89.38 83 GLY A O 1
ATOM 694 N N . LEU A 1 84 ? 13.267 -1.728 -7.048 1.00 93.44 84 LEU A N 1
ATOM 695 C CA . LEU A 1 84 ? 12.678 -0.459 -6.610 1.00 93.44 84 LEU A CA 1
ATOM 696 C C . LEU A 1 84 ? 13.800 0.594 -6.435 1.00 93.44 84 LEU A C 1
ATOM 698 O O . LEU A 1 84 ? 14.834 0.248 -5.862 1.00 93.44 84 LEU A O 1
ATOM 702 N N . PRO A 1 85 ? 13.636 1.860 -6.867 1.00 93.31 85 PRO A N 1
ATOM 703 C CA . PRO A 1 85 ? 14.719 2.849 -6.803 1.00 93.31 85 PRO A CA 1
ATOM 704 C C . PRO A 1 85 ? 15.150 3.217 -5.375 1.00 93.31 85 PRO A C 1
ATOM 706 O O . PRO A 1 85 ? 16.323 3.489 -5.140 1.00 93.31 85 PRO A O 1
ATOM 709 N N . ASP A 1 86 ? 14.225 3.202 -4.410 1.00 94.38 86 ASP A N 1
ATOM 710 C CA . ASP A 1 86 ? 14.497 3.487 -2.996 1.00 94.38 86 ASP A CA 1
ATOM 711 C C . ASP A 1 86 ? 13.545 2.675 -2.099 1.00 94.38 86 ASP A C 1
ATOM 713 O O . ASP A 1 86 ? 12.396 2.427 -2.463 1.00 94.38 86 ASP A O 1
ATOM 717 N N . ASN A 1 87 ? 14.004 2.273 -0.912 1.00 94.25 87 ASN A N 1
ATOM 718 C CA . ASN A 1 87 ? 13.166 1.6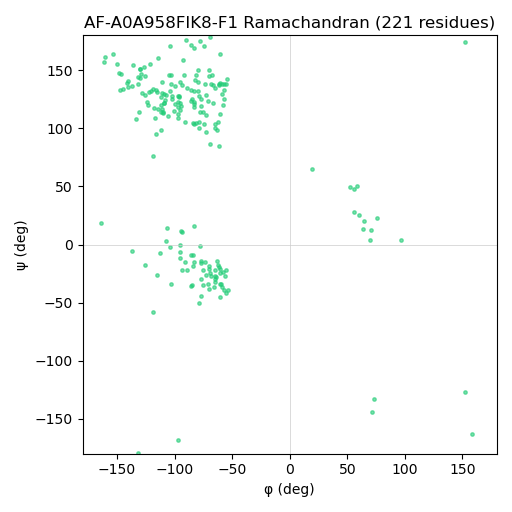49 0.115 1.00 94.25 87 ASN A CA 1
ATOM 719 C C . ASN A 1 87 ? 12.289 2.664 0.864 1.00 94.25 87 ASN A C 1
ATOM 721 O O . ASN A 1 87 ? 11.327 2.255 1.518 1.00 94.25 87 ASN A O 1
ATOM 725 N N . ARG A 1 88 ? 12.586 3.966 0.764 1.00 95.12 88 ARG A N 1
ATOM 726 C CA . ARG A 1 88 ? 11.701 5.036 1.225 1.00 95.12 88 ARG A CA 1
ATOM 727 C C . ARG A 1 88 ? 10.659 5.339 0.161 1.00 95.12 88 ARG A C 1
ATOM 729 O O . ARG A 1 88 ? 10.939 6.012 -0.825 1.00 95.12 88 ARG A O 1
ATOM 736 N N . VAL A 1 89 ? 9.438 4.861 0.379 1.00 96.19 89 VAL A N 1
ATOM 737 C CA . VAL A 1 89 ? 8.310 5.082 -0.530 1.00 96.19 89 VAL A CA 1
ATOM 738 C C . VAL A 1 89 ? 7.313 6.009 0.146 1.00 96.19 89 VAL A C 1
ATOM 740 O O . VAL A 1 89 ? 6.734 5.679 1.179 1.00 96.19 89 VAL A O 1
ATOM 743 N N . GLU A 1 90 ? 7.111 7.187 -0.436 1.00 94.06 90 GLU A N 1
ATOM 744 C CA . GLU A 1 90 ? 6.215 8.207 0.117 1.00 94.06 90 GLU A CA 1
ATOM 745 C C . GLU A 1 90 ? 4.767 7.972 -0.310 1.00 94.06 90 GLU A C 1
ATOM 747 O O . GLU A 1 90 ? 3.831 8.204 0.458 1.00 94.06 90 GLU A O 1
ATOM 752 N N . LYS A 1 91 ? 4.574 7.479 -1.536 1.00 94.00 91 LYS A N 1
ATOM 753 C CA . LYS A 1 91 ? 3.253 7.187 -2.087 1.00 94.00 91 LYS A CA 1
ATOM 754 C C . LYS A 1 91 ? 3.306 5.985 -3.015 1.00 94.00 91 LYS A C 1
ATOM 756 O O . LYS A 1 91 ? 4.275 5.779 -3.741 1.00 94.00 91 LYS A O 1
ATOM 761 N N . VAL A 1 92 ? 2.218 5.227 -3.019 1.00 96.12 92 VAL A N 1
ATOM 762 C CA . VAL A 1 92 ? 1.981 4.137 -3.959 1.00 96.12 92 VAL A CA 1
ATOM 763 C C . VAL A 1 92 ? 0.632 4.362 -4.637 1.00 96.12 92 VAL A C 1
ATOM 765 O O . VAL A 1 92 ? -0.285 4.911 -4.034 1.00 96.12 92 VAL A O 1
ATOM 768 N N . ALA A 1 93 ? 0.500 4.002 -5.908 1.00 94.75 93 ALA A N 1
ATOM 769 C CA . ALA A 1 93 ? -0.782 4.067 -6.605 1.00 94.75 93 ALA A CA 1
ATOM 770 C C . ALA A 1 93 ? -0.896 2.904 -7.583 1.00 94.75 93 ALA A C 1
ATOM 772 O O . ALA A 1 93 ? 0.039 2.628 -8.325 1.00 94.75 93 ALA A O 1
ATOM 773 N N . TYR A 1 94 ? -2.031 2.218 -7.595 1.00 94.44 94 TYR A N 1
ATOM 774 C CA . TYR A 1 94 ? -2.322 1.239 -8.633 1.00 94.44 94 TYR A CA 1
ATOM 775 C C . TYR A 1 94 ? -3.193 1.906 -9.690 1.00 94.44 94 TYR A C 1
ATOM 777 O O . TYR A 1 94 ? -4.208 2.508 -9.352 1.00 94.44 94 TYR A O 1
ATOM 785 N N . ASP A 1 95 ? -2.781 1.818 -10.949 1.00 92.62 95 ASP A N 1
ATOM 786 C CA . ASP A 1 95 ? -3.548 2.337 -12.071 1.00 92.62 95 ASP A CA 1
ATOM 787 C C . ASP A 1 95 ? -4.355 1.195 -12.708 1.00 92.62 95 ASP A C 1
ATOM 789 O O . ASP A 1 95 ? -3.763 0.311 -13.337 1.00 92.62 95 ASP A O 1
ATOM 793 N N . PRO A 1 96 ? -5.690 1.171 -12.559 1.00 88.69 96 PRO A N 1
ATOM 794 C CA . PRO A 1 96 ? -6.515 0.117 -13.136 1.00 88.69 96 PRO A CA 1
ATOM 795 C C . PRO A 1 96 ? -6.597 0.177 -14.667 1.00 88.69 96 PRO A C 1
ATOM 797 O O . PRO A 1 96 ? -6.906 -0.846 -15.279 1.00 88.69 96 PRO A O 1
ATOM 800 N N . GLU A 1 97 ? -6.327 1.326 -15.297 1.00 90.12 97 GLU A N 1
ATOM 801 C CA . GLU A 1 97 ? -6.390 1.475 -16.754 1.00 90.12 97 GLU A CA 1
ATOM 802 C C . GLU A 1 97 ? -5.137 0.903 -17.421 1.00 90.12 97 GLU A C 1
ATOM 804 O O . GLU A 1 97 ? -5.231 0.086 -18.339 1.00 90.12 97 GLU A O 1
ATOM 809 N N . SER A 1 98 ? -3.954 1.294 -16.937 1.00 92.50 98 SER A N 1
ATOM 810 C CA . SER A 1 98 ? -2.685 0.768 -17.456 1.00 92.50 98 SER A CA 1
ATOM 811 C C . SER A 1 98 ? -2.277 -0.571 -16.832 1.00 92.50 98 SER A C 1
ATOM 813 O O . SER A 1 98 ? -1.438 -1.284 -17.387 1.00 92.50 98 SER A O 1
ATOM 815 N N . GLY A 1 99 ? -2.855 -0.929 -15.683 1.00 93.19 99 GLY A N 1
ATOM 816 C CA . GLY A 1 99 ? -2.486 -2.105 -14.897 1.00 93.19 99 GLY A CA 1
ATOM 817 C C . GLY A 1 99 ? -1.127 -1.984 -14.202 1.00 93.19 99 GLY A C 1
ATOM 818 O O . GLY A 1 99 ? -0.605 -2.997 -13.736 1.00 93.19 99 GLY A O 1
ATOM 819 N N . LEU A 1 100 ? -0.537 -0.786 -14.152 1.00 96.25 100 LEU A N 1
ATOM 820 C CA . LEU A 1 100 ? 0.783 -0.531 -13.576 1.00 96.25 100 LEU A CA 1
ATOM 821 C C . LEU A 1 100 ? 0.684 -0.141 -12.100 1.00 96.25 100 LEU A C 1
ATOM 823 O O . LEU A 1 100 ? -0.245 0.548 -11.673 1.00 96.25 100 LEU A O 1
ATOM 827 N N . LEU A 1 101 ? 1.683 -0.547 -11.319 1.00 97.50 101 LEU A N 1
ATOM 828 C CA . LEU A 1 101 ? 1.848 -0.089 -9.942 1.00 97.50 101 LEU A CA 1
ATOM 829 C C . LEU A 1 101 ? 2.895 1.025 -9.900 1.00 97.50 101 LEU A C 1
ATOM 831 O O . LEU A 1 101 ? 4.041 0.822 -10.272 1.00 97.50 101 LEU A O 1
ATOM 835 N N . TRP A 1 102 ? 2.503 2.194 -9.427 1.00 97.62 102 TRP A N 1
ATOM 836 C CA . TRP A 1 102 ? 3.346 3.372 -9.291 1.00 97.62 102 TRP A CA 1
ATOM 837 C C . TRP A 1 102 ? 3.946 3.453 -7.894 1.00 97.62 102 TRP A C 1
ATOM 839 O O . TRP A 1 102 ? 3.237 3.275 -6.902 1.00 97.62 102 TRP A O 1
ATOM 849 N N . ALA A 1 103 ? 5.226 3.795 -7.826 1.00 97.50 103 ALA A N 1
ATOM 850 C CA . ALA A 1 103 ? 5.941 4.126 -6.606 1.00 97.50 103 ALA A CA 1
ATOM 851 C C . ALA A 1 103 ? 6.533 5.530 -6.730 1.00 97.50 103 ALA A C 1
ATOM 853 O O . ALA A 1 103 ? 7.190 5.851 -7.720 1.00 97.50 103 ALA A O 1
ATOM 854 N N . PHE A 1 104 ? 6.306 6.351 -5.713 1.00 96.50 104 PHE A N 1
ATOM 855 C CA . PHE A 1 104 ? 6.896 7.677 -5.592 1.00 96.50 104 PHE A CA 1
ATOM 856 C C . PHE A 1 104 ? 7.876 7.637 -4.427 1.00 96.50 104 PHE A C 1
ATOM 858 O O . PHE A 1 104 ? 7.477 7.416 -3.277 1.00 96.50 104 PHE A O 1
ATOM 865 N N . THR A 1 105 ? 9.153 7.804 -4.741 1.00 95.88 105 THR A N 1
ATOM 866 C CA . THR A 1 105 ? 10.233 7.923 -3.764 1.00 95.88 105 THR A CA 1
ATOM 867 C C . THR A 1 105 ? 10.659 9.394 -3.675 1.00 95.88 105 THR A C 1
ATOM 869 O O . THR A 1 105 ? 10.198 10.211 -4.475 1.00 95.88 105 THR A O 1
ATOM 872 N N . PRO A 1 106 ? 11.503 9.780 -2.703 1.00 94.88 106 PRO A N 1
ATOM 873 C CA . PRO A 1 106 ? 11.901 11.180 -2.536 1.00 94.88 106 PRO A CA 1
ATOM 874 C C . PRO A 1 106 ? 12.597 11.765 -3.768 1.00 94.88 106 PRO A C 1
ATOM 876 O O . PRO A 1 106 ? 12.430 12.946 -4.065 1.00 94.88 106 PRO A O 1
ATOM 879 N N . ASP A 1 107 ? 13.353 10.925 -4.478 1.00 93.06 107 ASP A N 1
ATOM 880 C CA . ASP A 1 107 ? 14.221 11.342 -5.577 1.00 93.06 107 ASP A CA 1
ATOM 881 C C . ASP A 1 107 ? 13.760 10.829 -6.955 1.00 93.06 107 ASP A C 1
ATOM 883 O O . ASP A 1 107 ? 14.330 11.237 -7.969 1.00 93.06 107 ASP A O 1
ATOM 887 N N . ASP A 1 108 ? 12.7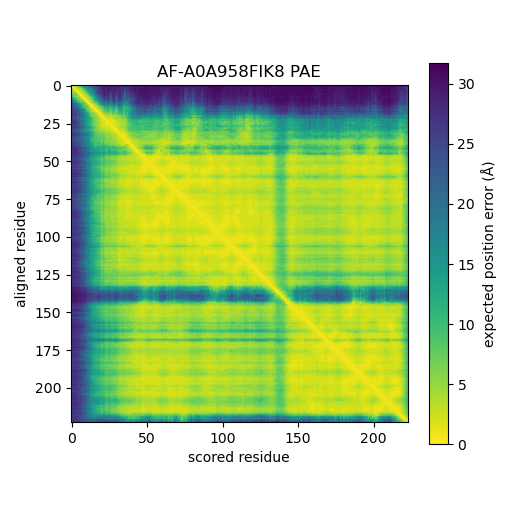47 9.953 -7.029 1.00 95.44 108 ASP A N 1
ATOM 888 C CA . ASP A 1 108 ? 12.311 9.360 -8.297 1.00 95.44 108 ASP A CA 1
ATOM 889 C C . ASP A 1 108 ? 10.831 8.932 -8.333 1.00 95.44 108 ASP A C 1
ATOM 891 O O . ASP A 1 108 ? 10.143 8.770 -7.324 1.00 95.44 108 ASP A O 1
ATOM 895 N N . GLU A 1 109 ? 10.344 8.704 -9.549 1.00 96.31 109 GLU A N 1
ATOM 896 C CA . GLU A 1 109 ? 9.069 8.056 -9.835 1.00 96.31 109 GLU A CA 1
ATOM 897 C C . GLU A 1 109 ? 9.355 6.742 -10.561 1.00 96.31 109 GLU A C 1
ATOM 899 O O . GLU A 1 109 ? 10.080 6.729 -11.554 1.00 96.31 109 GLU A O 1
ATOM 904 N N . ALA A 1 110 ? 8.760 5.639 -10.119 1.00 97.00 110 ALA A N 1
ATOM 905 C CA . ALA A 1 110 ? 8.916 4.354 -10.784 1.00 97.00 110 ALA A CA 1
ATOM 906 C C . ALA A 1 110 ? 7.576 3.676 -11.047 1.00 97.00 110 ALA A C 1
ATOM 908 O O . ALA A 1 110 ? 6.609 3.845 -10.302 1.00 97.00 110 ALA A O 1
ATOM 909 N N . VAL A 1 111 ? 7.533 2.873 -12.108 1.00 97.56 111 VAL A N 1
ATOM 910 C CA . VAL A 1 111 ? 6.391 2.013 -12.423 1.00 97.56 111 VAL A CA 1
ATOM 911 C C . VAL A 1 111 ? 6.823 0.561 -12.423 1.00 97.56 111 VAL A C 1
ATOM 913 O O . VAL A 1 111 ? 7.838 0.205 -13.014 1.00 97.56 111 VAL A O 1
ATOM 916 N N . PHE A 1 112 ? 6.036 -0.286 -11.781 1.00 96.69 112 PHE A N 1
ATOM 917 C CA . PHE A 1 112 ? 6.177 -1.724 -11.847 1.00 96.69 112 PHE A CA 1
ATOM 918 C C . PHE A 1 112 ? 5.237 -2.283 -12.904 1.00 96.69 112 PHE A C 1
ATOM 920 O O . PHE A 1 112 ? 4.012 -2.126 -12.832 1.00 96.69 112 PHE A O 1
ATOM 927 N N . ASN A 1 113 ? 5.825 -2.965 -13.879 1.00 93.56 113 ASN A N 1
ATOM 928 C CA . ASN A 1 113 ? 5.097 -3.694 -14.899 1.00 93.56 113 ASN A CA 1
ATOM 929 C C . ASN A 1 113 ? 5.013 -5.171 -14.503 1.00 93.56 113 ASN A C 1
ATOM 931 O O . ASN A 1 113 ? 6.009 -5.887 -14.524 1.00 93.56 113 ASN A O 1
ATOM 935 N N . PHE A 1 114 ? 3.806 -5.642 -14.187 1.00 92.25 114 PHE A N 1
ATOM 936 C CA . PHE A 1 114 ? 3.572 -7.029 -13.776 1.00 92.25 114 PHE A CA 1
ATOM 937 C C . PHE A 1 114 ? 3.862 -8.059 -14.873 1.00 92.25 114 PHE A C 1
ATOM 939 O O . PHE A 1 114 ? 4.185 -9.196 -14.554 1.00 92.25 114 PHE A O 1
ATOM 946 N N . ALA A 1 115 ? 3.747 -7.692 -16.153 1.00 90.62 115 ALA A N 1
ATOM 947 C CA . ALA A 1 115 ? 4.008 -8.619 -17.253 1.00 90.62 115 ALA A CA 1
ATOM 948 C C . ALA A 1 115 ? 5.509 -8.865 -17.451 1.00 90.62 115 ALA A C 1
ATOM 950 O O . ALA A 1 115 ? 5.905 -9.968 -17.823 1.00 90.62 115 ALA A O 1
ATOM 951 N N . SER A 1 116 ? 6.339 -7.843 -17.221 1.00 88.88 116 SER A N 1
ATOM 952 C CA . SER A 1 116 ? 7.797 -7.975 -17.279 1.00 88.88 116 SER A CA 1
ATOM 953 C C . SER A 1 116 ? 8.438 -8.232 -15.916 1.00 88.88 116 SER A C 1
ATOM 955 O O . SER A 1 116 ? 9.610 -8.604 -15.897 1.00 88.88 116 SER A O 1
ATOM 957 N N . GLU A 1 117 ? 7.695 -8.083 -14.815 1.00 91.12 117 GLU A N 1
ATOM 958 C CA . GLU A 1 117 ? 8.176 -8.148 -13.427 1.00 91.12 117 GLU A CA 1
ATOM 959 C C . GLU A 1 117 ? 9.363 -7.207 -13.186 1.00 91.12 117 GLU A C 1
ATOM 961 O O . GLU A 1 117 ? 10.422 -7.606 -12.698 1.00 91.12 117 GLU A O 1
ATOM 966 N N . GLU A 1 118 ? 9.206 -5.952 -13.604 1.00 89.00 118 GLU A N 1
ATOM 967 C CA . GLU A 1 118 ? 10.282 -4.965 -13.612 1.00 89.00 118 GLU A CA 1
ATOM 968 C C . GLU A 1 118 ? 9.803 -3.612 -13.098 1.00 89.00 118 GLU A C 1
ATOM 970 O O . GLU A 1 118 ? 8.730 -3.136 -13.478 1.00 89.00 118 GLU A O 1
ATOM 975 N N . TRP A 1 119 ? 10.641 -3.001 -12.261 1.00 93.38 119 TRP A N 1
ATOM 976 C CA . TRP A 1 119 ? 10.564 -1.592 -11.907 1.00 93.38 119 TRP A CA 1
ATOM 977 C C . TRP A 1 119 ? 11.305 -0.769 -12.955 1.00 93.38 119 TRP A C 1
ATOM 979 O O . TRP A 1 119 ? 12.474 -1.013 -13.240 1.00 93.38 119 TRP A O 1
ATOM 989 N N . LEU A 1 120 ? 10.614 0.211 -13.522 1.00 94.19 120 LEU A N 1
ATOM 990 C CA . LEU A 1 120 ? 11.180 1.183 -14.441 1.00 94.19 120 LEU A CA 1
ATOM 991 C C . LEU A 1 120 ? 11.212 2.527 -13.736 1.00 94.19 120 LEU A C 1
ATOM 993 O O . LEU A 1 120 ? 10.160 3.094 -13.447 1.00 94.19 120 LEU A O 1
ATOM 997 N N . SER A 1 121 ? 12.417 3.011 -13.473 1.00 94.81 121 SER A N 1
ATOM 998 C CA . SER A 1 121 ? 12.683 4.294 -12.832 1.00 94.81 121 SER A CA 1
ATOM 999 C C . SER A 1 121 ? 12.697 5.418 -13.865 1.00 94.81 121 SER A C 1
ATOM 1001 O O . SER A 1 121 ? 13.318 5.303 -14.928 1.00 94.81 121 SER A O 1
ATOM 1003 N N . LYS A 1 122 ? 12.014 6.523 -13.575 1.00 94.75 122 LYS A N 1
ATOM 1004 C CA . LYS A 1 122 ? 11.915 7.674 -14.477 1.00 94.75 122 LYS A CA 1
ATOM 1005 C C . LYS A 1 122 ? 13.261 8.349 -14.679 1.00 94.75 122 LYS A C 1
ATOM 1007 O O . LYS A 1 122 ? 13.545 8.773 -15.798 1.00 94.75 122 LYS A O 1
ATOM 1012 N N . SER A 1 123 ? 14.092 8.408 -13.640 1.00 92.38 123 SER A N 1
ATOM 1013 C CA . SER A 1 123 ? 15.448 8.960 -13.725 1.00 92.38 123 SER A CA 1
ATOM 1014 C C . SER A 1 123 ? 16.386 8.158 -14.641 1.00 92.38 123 SER A C 1
ATOM 1016 O O . SER A 1 123 ? 17.273 8.736 -15.270 1.00 92.38 123 SER A O 1
ATOM 1018 N N . GLU A 1 124 ? 16.170 6.845 -14.769 1.00 88.75 124 GLU A N 1
ATOM 1019 C CA . GLU A 1 124 ? 16.992 5.949 -15.595 1.00 88.75 124 GLU A CA 1
ATOM 1020 C C . GLU A 1 124 ? 16.494 5.852 -17.046 1.00 88.75 124 GLU A C 1
ATOM 1022 O O . GLU A 1 124 ? 17.245 5.501 -17.963 1.00 88.75 124 GLU A O 1
ATOM 1027 N N . ALA A 1 125 ? 15.221 6.170 -17.280 1.00 87.44 125 ALA A N 1
ATOM 1028 C CA . ALA A 1 125 ? 14.603 6.059 -18.588 1.00 87.44 125 ALA A CA 1
ATOM 1029 C C . ALA A 1 125 ? 15.017 7.214 -19.514 1.00 87.44 125 ALA A C 1
ATOM 1031 O O . ALA A 1 125 ? 14.768 8.388 -19.250 1.00 87.44 125 ALA A O 1
ATOM 1032 N N . SER A 1 126 ? 15.552 6.884 -20.695 1.00 89.88 126 SER A N 1
ATOM 1033 C CA . SER A 1 126 ? 15.806 7.893 -21.741 1.00 89.88 126 SER A CA 1
ATOM 1034 C C . SER A 1 126 ? 14.517 8.538 -22.282 1.00 89.88 126 SER A C 1
ATOM 1036 O O . SER A 1 126 ? 14.557 9.626 -22.854 1.00 89.88 126 SER A O 1
ATOM 1038 N N . TYR A 1 127 ? 13.375 7.863 -22.130 1.00 91.56 127 TYR A N 1
ATOM 1039 C CA . TYR A 1 127 ? 12.048 8.345 -22.501 1.00 91.56 127 TYR A CA 1
ATOM 1040 C C . TYR A 1 127 ? 11.005 7.774 -21.534 1.00 91.56 127 TYR A C 1
ATOM 1042 O O . TYR A 1 127 ? 10.999 6.570 -21.287 1.00 91.56 127 TYR A O 1
ATOM 1050 N N . TRP A 1 128 ? 10.109 8.624 -21.023 1.00 94.56 128 TRP A N 1
ATOM 1051 C CA . TRP A 1 128 ? 9.095 8.255 -20.031 1.00 94.56 128 TRP A CA 1
ATOM 1052 C C . TRP A 1 128 ? 7.670 8.416 -20.593 1.00 94.56 128 TRP A C 1
ATOM 1054 O O . TRP A 1 128 ? 7.126 9.525 -20.579 1.00 94.56 128 TRP A O 1
ATOM 1064 N N . PRO A 1 129 ? 7.053 7.340 -21.124 1.00 93.62 129 PRO A N 1
ATOM 1065 C CA . PRO A 1 129 ? 5.701 7.392 -21.683 1.00 93.62 129 PRO A CA 1
ATOM 1066 C C . PRO A 1 129 ? 4.585 7.246 -20.641 1.00 93.62 129 PRO A C 1
ATOM 1068 O O . PRO A 1 129 ? 3.416 7.406 -20.985 1.00 93.62 129 PRO A O 1
ATOM 1071 N N . TYR A 1 130 ? 4.914 6.906 -19.395 1.00 94.44 130 TYR A N 1
ATOM 1072 C CA . TYR A 1 130 ? 3.925 6.555 -18.382 1.00 94.44 130 TYR A CA 1
ATOM 1073 C C . TYR A 1 130 ? 3.280 7.797 -17.769 1.00 94.44 130 TYR A C 1
ATOM 1075 O O . TYR A 1 130 ? 3.950 8.790 -17.473 1.00 94.44 130 TYR A O 1
ATOM 1083 N N . ARG A 1 131 ? 1.967 7.726 -17.541 1.00 92.50 131 ARG A N 1
ATOM 1084 C CA . ARG A 1 131 ? 1.193 8.726 -16.799 1.00 92.50 131 ARG A CA 1
ATOM 1085 C C . ARG A 1 131 ? 0.168 8.006 -15.942 1.00 92.50 131 ARG A C 1
ATOM 1087 O O . ARG A 1 131 ? -0.459 7.076 -16.433 1.00 92.50 131 ARG A O 1
ATOM 1094 N N . LEU A 1 132 ? 0.032 8.434 -14.693 1.00 89.19 132 LEU A N 1
ATOM 1095 C CA . LEU A 1 132 ? -1.016 7.938 -13.814 1.00 89.19 132 LEU A CA 1
ATOM 1096 C C . LEU A 1 132 ? -2.353 8.493 -14.312 1.00 89.19 132 LEU A C 1
ATOM 1098 O O . LEU A 1 132 ? -2.483 9.714 -14.444 1.00 89.19 132 LEU A O 1
ATOM 1102 N N . SER A 1 133 ? -3.311 7.617 -14.608 1.00 87.69 133 SER A N 1
ATOM 1103 C CA . SER A 1 133 ? -4.651 8.037 -15.019 1.00 87.69 133 SER A CA 1
ATOM 1104 C C . SER A 1 133 ? -5.344 8.847 -13.921 1.00 87.69 133 SER A C 1
ATOM 1106 O O . SER A 1 133 ? -5.245 8.539 -12.731 1.00 87.69 133 SER A O 1
ATOM 1108 N N . GLU A 1 134 ? -6.034 9.919 -14.319 1.00 78.56 134 GLU A N 1
ATOM 1109 C CA . GLU A 1 134 ? -6.881 10.672 -13.397 1.00 78.56 134 GLU A CA 1
ATOM 1110 C C . GLU A 1 134 ? -8.148 9.858 -13.096 1.00 78.56 134 GLU A C 1
ATOM 1112 O O . GLU A 1 134 ? -8.722 9.272 -14.018 1.00 78.56 134 GLU A O 1
ATOM 1117 N N . PRO A 1 135 ? -8.608 9.815 -11.833 1.00 66.06 135 PRO A N 1
ATOM 1118 C CA . PRO A 1 135 ? -9.849 9.128 -11.495 1.00 66.06 135 PRO A CA 1
ATOM 1119 C C . PRO A 1 135 ? -11.024 9.757 -12.255 1.00 66.06 135 PRO A C 1
ATOM 1121 O O . PRO A 1 135 ? -11.116 10.987 -12.352 1.00 66.06 135 PRO A O 1
ATOM 1124 N N . ASP A 1 136 ? -11.939 8.928 -12.771 1.00 61.12 136 ASP A N 1
ATOM 1125 C CA . ASP A 1 136 ? -13.117 9.418 -13.493 1.00 61.12 136 ASP A CA 1
ATOM 1126 C C . ASP A 1 136 ? -13.918 10.374 -12.586 1.00 61.12 136 ASP A C 1
ATOM 1128 O O . ASP A 1 136 ? -14.130 10.126 -11.395 1.00 61.12 136 ASP A O 1
ATOM 1132 N N . ASN A 1 137 ? -14.409 11.480 -13.149 1.00 54.97 137 ASN A N 1
ATOM 1133 C CA . ASN A 1 137 ? -15.175 12.504 -12.434 1.00 54.97 137 ASN A CA 1
ATOM 1134 C C . ASN A 1 137 ? -16.415 11.930 -11.715 1.00 54.97 137 ASN A C 1
ATOM 1136 O O . ASN A 1 137 ? -16.917 12.531 -10.763 1.00 54.97 137 ASN A O 1
ATOM 1140 N N . ASN A 1 138 ? -16.917 10.766 -12.146 1.00 52.00 138 ASN A N 1
ATOM 1141 C CA . ASN A 1 138 ? -18.010 10.054 -11.481 1.00 52.00 138 ASN A CA 1
ATOM 1142 C C . ASN A 1 138 ? -17.576 9.303 -10.204 1.00 52.00 138 ASN A C 1
ATOM 1144 O O . ASN A 1 138 ? -18.379 9.194 -9.275 1.00 52.00 138 ASN A O 1
ATOM 1148 N N . GLU A 1 139 ? -16.327 8.839 -10.113 1.00 51.78 139 GLU A N 1
ATOM 1149 C CA . GLU A 1 139 ? -15.771 8.142 -8.939 1.00 51.78 139 GLU A CA 1
ATOM 1150 C C . GLU A 1 139 ? -15.452 9.107 -7.787 1.00 51.78 139 GLU A C 1
ATOM 1152 O O . GLU A 1 139 ? -15.497 8.727 -6.614 1.00 51.78 139 GLU A O 1
ATOM 1157 N N . GLN A 1 140 ? -15.268 10.396 -8.089 1.00 49.06 140 GLN A N 1
ATOM 1158 C CA . GLN A 1 140 ? -15.050 11.450 -7.090 1.00 49.06 140 GLN A CA 1
ATOM 1159 C C . GLN A 1 140 ? -16.222 11.623 -6.107 1.00 49.06 140 GLN A C 1
ATOM 1161 O O . GLN A 1 140 ? -16.042 12.164 -5.018 1.00 49.06 140 GLN A O 1
ATOM 1166 N N . ARG A 1 141 ? -17.431 11.145 -6.441 1.00 43.72 141 ARG A N 1
ATOM 1167 C CA . ARG A 1 141 ?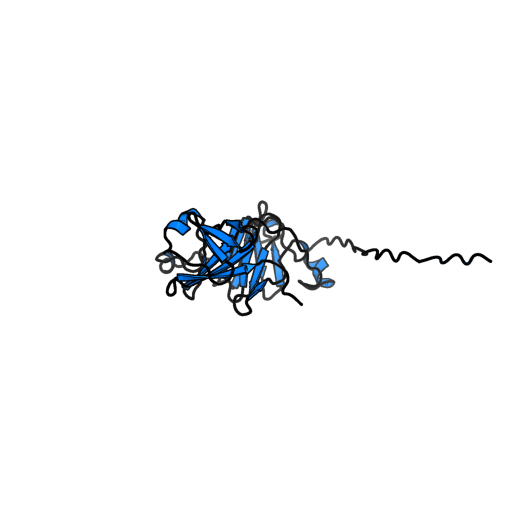 -18.623 11.282 -5.578 1.00 43.72 141 ARG A CA 1
ATOM 1168 C C . ARG A 1 141 ? -18.674 10.290 -4.407 1.00 43.72 141 ARG A C 1
ATOM 1170 O O . ARG A 1 141 ? -19.600 10.364 -3.603 1.00 43.72 141 ARG A O 1
ATOM 1177 N N . GLY A 1 142 ? -17.683 9.407 -4.283 1.00 53.56 142 GLY A N 1
ATOM 1178 C CA . GLY A 1 142 ? -17.536 8.493 -3.145 1.00 53.56 142 GLY A CA 1
ATOM 1179 C C . GLY A 1 142 ? -16.154 7.848 -3.011 1.00 53.56 142 GLY A C 1
ATOM 1180 O O . GLY A 1 142 ? -16.073 6.809 -2.362 1.00 53.56 142 GLY A O 1
ATOM 1181 N N . GLY A 1 143 ? -15.136 8.437 -3.662 1.00 59.38 143 GLY A N 1
ATOM 1182 C CA . GLY A 1 143 ? -13.716 8.056 -3.715 1.00 59.38 143 GLY A CA 1
ATOM 1183 C C . GLY A 1 143 ? -13.402 6.615 -3.331 1.00 59.38 143 GLY A C 1
ATOM 1184 O O . GLY A 1 143 ? -12.742 6.358 -2.325 1.00 59.38 143 GLY A O 1
ATOM 1185 N N . LYS A 1 144 ? -13.893 5.659 -4.125 1.00 69.50 144 LYS A N 1
ATOM 1186 C CA . LYS A 1 144 ? -13.440 4.270 -4.006 1.00 69.50 144 LYS A CA 1
ATOM 1187 C C . LYS A 1 144 ? -11.978 4.198 -4.450 1.00 69.50 144 LYS A C 1
ATOM 1189 O O . LYS A 1 144 ? -11.554 4.952 -5.315 1.00 69.50 144 LYS A O 1
ATOM 1194 N N . GLU A 1 145 ? -11.218 3.316 -3.815 1.00 81.06 145 GLU A N 1
ATOM 1195 C CA . GLU A 1 145 ? -9.796 3.056 -4.081 1.00 81.06 145 GLU A CA 1
ATOM 1196 C C . GLU A 1 145 ? -8.856 4.248 -3.803 1.00 81.06 145 GLU A C 1
ATOM 1198 O O . GLU A 1 145 ? -7.668 4.200 -4.117 1.00 81.06 145 GLU A O 1
ATOM 1203 N N . GLN A 1 146 ? -9.356 5.280 -3.113 1.00 86.19 146 GLN A N 1
ATOM 1204 C CA . GLN A 1 146 ? -8.564 6.374 -2.562 1.00 86.19 146 GLN A CA 1
ATOM 1205 C C . GLN A 1 146 ? -8.220 6.111 -1.090 1.00 86.19 146 GLN A C 1
ATOM 1207 O O . GLN A 1 146 ? -9.055 5.649 -0.309 1.00 86.19 146 GLN A O 1
ATOM 1212 N N . PHE A 1 147 ? -6.989 6.449 -0.701 1.00 90.88 147 PHE A N 1
ATOM 1213 C CA . PHE A 1 147 ? -6.599 6.503 0.703 1.00 90.88 147 PHE A CA 1
ATOM 1214 C C . PHE A 1 147 ? -6.996 7.836 1.338 1.00 90.88 147 PHE A C 1
ATOM 1216 O O . PHE A 1 147 ? -6.696 8.909 0.806 1.00 90.88 147 PHE A O 1
ATOM 1223 N N . TYR A 1 148 ? -7.614 7.743 2.507 1.00 91.94 148 TYR A N 1
ATOM 1224 C CA . TYR A 1 148 ? -7.967 8.854 3.368 1.00 91.94 148 TYR A CA 1
ATOM 1225 C C . TYR A 1 148 ? -7.108 8.814 4.632 1.00 91.94 148 TYR A C 1
ATOM 1227 O O . TYR A 1 148 ? -7.006 7.767 5.274 1.00 91.94 148 TYR A O 1
ATOM 1235 N N . GLY A 1 149 ? -6.500 9.949 4.979 1.00 91.44 149 GLY A N 1
ATOM 1236 C CA . GLY A 1 149 ? -5.642 10.079 6.153 1.00 91.44 149 GLY A CA 1
ATOM 1237 C C . GLY A 1 149 ? -6.401 9.988 7.476 1.00 91.44 149 GLY A C 1
ATOM 1238 O O . GLY A 1 149 ? -7.629 9.858 7.519 1.00 91.44 149 GLY A O 1
ATOM 1239 N N . ARG A 1 150 ? -5.651 10.071 8.577 1.00 91.75 150 ARG A N 1
ATOM 1240 C CA . ARG A 1 150 ? -6.155 9.913 9.948 1.00 91.75 150 ARG A CA 1
ATOM 1241 C C . ARG A 1 150 ? -7.325 10.845 10.257 1.00 91.75 150 ARG A C 1
ATOM 1243 O O . ARG A 1 150 ? -8.286 10.432 10.892 1.00 91.75 150 ARG A O 1
ATOM 1250 N N . GLU A 1 151 ? -7.273 12.081 9.776 1.00 92.06 151 GLU A N 1
ATOM 1251 C CA . GLU A 1 151 ? -8.316 13.094 9.958 1.00 92.06 151 GLU A CA 1
ATOM 1252 C C . GLU A 1 151 ? -9.675 12.688 9.377 1.00 92.06 151 GLU A C 1
ATOM 1254 O O . GLU A 1 151 ? -10.716 13.170 9.817 1.00 92.06 151 GLU A O 1
ATOM 1259 N N . ALA A 1 152 ? -9.689 11.795 8.388 1.00 92.88 152 ALA A N 1
ATOM 1260 C CA . ALA A 1 152 ? -10.921 11.337 7.772 1.00 92.88 152 ALA A CA 1
ATOM 1261 C C . ALA A 1 152 ? -11.600 10.209 8.557 1.00 92.88 152 ALA A C 1
ATOM 1263 O O . ALA A 1 152 ? -12.768 9.924 8.279 1.00 92.88 152 ALA A O 1
ATOM 1264 N N . LEU A 1 153 ? -10.895 9.571 9.500 1.00 93.31 153 LEU A N 1
ATOM 1265 C CA . LEU A 1 153 ? -11.426 8.472 10.307 1.00 93.31 153 LEU A CA 1
ATOM 1266 C C . LEU A 1 153 ? -12.641 8.912 11.129 1.00 93.31 153 LEU A C 1
ATOM 1268 O O . LEU A 1 153 ? -13.597 8.156 11.250 1.00 93.31 153 LEU A O 1
ATOM 1272 N N . ASP A 1 154 ? -12.676 10.163 11.588 1.00 92.50 154 ASP A N 1
ATOM 1273 C CA . ASP A 1 154 ? -13.798 10.723 12.355 1.00 92.50 154 ASP A CA 1
ATOM 1274 C C . ASP A 1 154 ? -15.122 10.780 11.571 1.00 92.50 154 ASP A C 1
ATOM 1276 O O . ASP A 1 154 ? -16.189 10.958 12.158 1.00 92.50 154 ASP A O 1
ATOM 1280 N N . ASN A 1 155 ? -15.076 10.601 10.245 1.00 91.94 155 ASN A N 1
ATOM 1281 C CA . ASN A 1 155 ? -16.270 10.514 9.403 1.00 91.94 155 ASN A CA 1
ATOM 1282 C C . ASN A 1 155 ? -16.851 9.092 9.317 1.00 91.94 155 ASN A C 1
ATOM 1284 O O . ASN A 1 155 ? -17.927 8.909 8.742 1.00 91.94 155 ASN A O 1
ATOM 1288 N N . LEU A 1 156 ? -16.147 8.079 9.829 1.00 91.94 156 LEU A N 1
ATOM 1289 C CA . LEU A 1 156 ? -16.626 6.700 9.842 1.00 91.94 156 LEU A CA 1
ATOM 1290 C C . LEU A 1 156 ? -17.625 6.478 10.991 1.00 91.94 156 LEU A C 1
ATOM 1292 O O . LEU A 1 156 ? -17.533 7.124 12.037 1.00 91.94 156 LEU A O 1
ATOM 1296 N N . PRO A 1 157 ? -18.589 5.548 10.833 1.00 91.88 157 PRO A N 1
ATOM 1297 C CA . PRO A 1 157 ? -19.377 5.086 11.971 1.00 91.88 157 PRO A CA 1
ATOM 1298 C C . PRO A 1 157 ? -18.465 4.443 13.025 1.00 91.88 157 PRO A C 1
ATOM 1300 O O . PRO A 1 157 ? -17.334 4.065 12.730 1.00 91.88 157 PRO A O 1
ATOM 1303 N N . GLY A 1 158 ? -18.970 4.262 14.247 1.00 89.75 158 GLY A N 1
ATOM 1304 C CA . GLY A 1 158 ? -18.247 3.497 15.262 1.00 89.75 158 GLY A CA 1
ATOM 1305 C C . GLY A 1 158 ? -17.974 2.076 14.765 1.00 89.75 158 GLY A C 1
ATOM 1306 O O . GLY A 1 158 ? -18.913 1.351 14.449 1.00 89.75 158 GLY A O 1
ATOM 1307 N N . ILE A 1 159 ? -16.699 1.702 14.674 1.00 93.69 159 ILE A N 1
ATOM 1308 C CA . ILE A 1 159 ? -16.252 0.363 14.280 1.00 93.69 159 ILE A CA 1
ATOM 1309 C C . ILE A 1 159 ? -15.812 -0.388 15.537 1.00 93.69 159 ILE A C 1
ATOM 1311 O O . ILE A 1 159 ? -15.140 0.170 16.404 1.00 93.69 159 ILE A O 1
ATOM 1315 N N . PHE A 1 160 ? -16.176 -1.663 15.627 1.00 93.31 160 PHE A N 1
ATOM 1316 C CA . PHE A 1 160 ? -15.811 -2.548 16.726 1.00 93.31 160 PHE A CA 1
ATOM 1317 C C . PHE A 1 160 ? -14.794 -3.579 16.249 1.00 93.31 160 PHE A C 1
ATOM 1319 O O . PHE A 1 160 ? -15.015 -4.263 15.250 1.00 93.31 160 PHE A O 1
ATOM 1326 N N . ALA A 1 161 ? -13.693 -3.715 16.982 1.00 95.44 161 ALA A N 1
ATOM 1327 C CA . ALA A 1 161 ? -12.759 -4.805 16.750 1.00 95.44 161 ALA A CA 1
ATOM 1328 C C . ALA A 1 161 ? -13.360 -6.156 17.167 1.00 95.44 161 ALA A C 1
ATOM 1330 O O . ALA A 1 161 ? -14.081 -6.252 18.162 1.00 95.44 161 ALA A O 1
ATOM 1331 N N . ASN A 1 162 ? -13.023 -7.200 16.417 1.00 93.62 162 ASN A N 1
ATOM 1332 C CA . ASN A 1 162 ? -13.279 -8.591 16.768 1.00 93.62 162 ASN A CA 1
ATOM 1333 C C . ASN A 1 162 ? -12.078 -9.215 17.505 1.00 93.62 162 ASN A C 1
ATOM 1335 O O . ASN A 1 162 ? -10.931 -8.794 17.353 1.00 93.62 162 ASN A O 1
ATOM 1339 N N . GLY A 1 163 ? -12.343 -10.298 18.242 1.00 91.50 163 GLY A N 1
ATOM 1340 C CA . GLY A 1 163 ? -11.308 -11.153 18.830 1.00 91.50 163 GLY A CA 1
ATOM 1341 C C . GLY A 1 163 ? -10.583 -10.522 20.021 1.00 91.50 163 GLY A C 1
ATOM 1342 O O . GLY A 1 163 ? -11.217 -9.990 20.927 1.00 91.50 163 GLY A O 1
ATOM 1343 N N . ASP A 1 164 ? -9.251 -10.613 20.011 1.00 92.44 164 ASP A N 1
ATOM 1344 C CA . ASP A 1 164 ? -8.352 -10.160 21.088 1.00 92.44 164 ASP A CA 1
ATOM 1345 C C . ASP A 1 164 ? -8.039 -8.648 21.018 1.00 92.44 164 ASP A C 1
ATOM 1347 O O . ASP A 1 164 ? -7.072 -8.177 21.622 1.00 92.44 164 ASP A O 1
ATOM 1351 N N . PHE A 1 165 ? -8.830 -7.887 20.259 1.00 96.00 165 PHE A N 1
ATOM 1352 C CA . PHE A 1 165 ? -8.577 -6.484 19.958 1.00 96.00 165 PHE A CA 1
ATOM 1353 C C . PHE A 1 165 ? -9.719 -5.577 20.414 1.00 96.00 165 PHE A C 1
ATOM 1355 O O . PHE A 1 165 ? -10.875 -5.982 20.529 1.00 96.00 165 PHE A O 1
ATOM 1362 N N . SER A 1 166 ? -9.402 -4.311 20.661 1.00 96.06 166 SER A N 1
ATOM 1363 C CA . SER A 1 166 ? -10.373 -3.254 20.956 1.00 96.06 166 SER A CA 1
ATOM 1364 C C . SER A 1 166 ? -9.954 -1.958 20.273 1.00 96.06 166 SER A C 1
ATOM 1366 O O . SER A 1 166 ? -8.771 -1.640 20.240 1.00 96.06 166 SER A O 1
ATOM 1368 N N . ILE A 1 167 ? -10.913 -1.205 19.732 1.00 96.25 167 ILE A N 1
ATOM 1369 C CA . ILE A 1 167 ? -10.663 0.147 19.214 1.00 96.25 167 ILE A CA 1
ATOM 1370 C C . ILE A 1 167 ? -11.053 1.133 20.313 1.00 96.25 167 ILE A C 1
ATOM 1372 O O . ILE A 1 167 ? -12.203 1.156 20.754 1.00 96.25 167 ILE A O 1
ATOM 1376 N N . LEU A 1 168 ? -10.081 1.906 20.785 1.00 93.75 168 LEU A N 1
ATOM 1377 C CA . LEU A 1 168 ? -10.281 2.976 21.755 1.00 93.75 168 LEU A CA 1
ATOM 1378 C C . LEU A 1 168 ? -10.740 4.262 21.055 1.00 93.75 168 LEU A C 1
ATOM 1380 O O . LEU A 1 168 ? -10.671 4.394 19.829 1.00 93.75 168 LEU A O 1
ATOM 1384 N N . THR A 1 169 ? -11.171 5.238 21.854 1.00 85.06 169 THR A N 1
ATOM 1385 C CA . THR A 1 169 ? -11.375 6.616 21.392 1.00 85.06 169 THR A CA 1
ATOM 1386 C C . THR A 1 169 ? -10.083 7.135 20.739 1.00 85.06 169 THR A C 1
ATOM 1388 O O . THR A 1 169 ? -8.994 6.800 21.198 1.00 85.06 169 THR A O 1
ATOM 1391 N N . ASP A 1 170 ? -10.204 7.915 19.663 1.00 89.31 170 ASP A N 1
ATOM 1392 C CA . ASP A 1 170 ? -9.100 8.435 18.828 1.00 89.31 170 ASP A CA 1
ATOM 1393 C C . ASP A 1 170 ? -8.442 7.428 17.867 1.00 89.31 170 ASP A C 1
ATOM 1395 O O . ASP A 1 170 ? -7.312 7.641 17.414 1.00 89.31 170 ASP A O 1
ATOM 1399 N N . TRP A 1 171 ? -9.157 6.358 17.503 1.00 95.12 171 TRP A N 1
ATOM 1400 C CA . TRP A 1 171 ? -8.722 5.386 16.490 1.00 95.12 171 TRP A CA 1
ATOM 1401 C C . TRP A 1 171 ? -7.384 4.721 16.841 1.00 95.12 171 TRP A C 1
ATOM 1403 O O . TRP A 1 171 ? -6.434 4.676 16.052 1.00 95.12 171 TRP A O 1
ATOM 1413 N N . ILE A 1 172 ? -7.314 4.208 18.067 1.00 96.00 172 ILE A N 1
ATOM 1414 C CA . ILE A 1 172 ? -6.189 3.423 18.578 1.00 96.00 172 ILE A CA 1
ATOM 1415 C C . ILE A 1 172 ? -6.645 1.972 18.710 1.00 96.00 172 ILE A C 1
ATOM 1417 O O . ILE A 1 172 ? -7.604 1.680 19.423 1.00 96.00 172 ILE A O 1
ATOM 1421 N N . LEU A 1 173 ? -5.957 1.062 18.026 1.00 96.75 173 LEU A N 1
ATOM 1422 C CA . LEU A 1 173 ? -6.112 -0.372 18.220 1.00 96.75 173 LEU A CA 1
ATOM 1423 C C . LEU A 1 173 ? -5.342 -0.786 19.474 1.00 96.75 173 LEU A C 1
ATOM 1425 O O . LEU A 1 173 ? -4.152 -0.511 19.582 1.00 96.75 173 LEU A O 1
ATOM 1429 N N . MET A 1 174 ? -5.994 -1.484 20.389 1.00 97.44 174 MET A N 1
ATOM 1430 C CA . MET A 1 174 ? -5.372 -2.062 21.572 1.00 97.44 174 MET A CA 1
ATOM 1431 C C . MET A 1 174 ? -5.477 -3.585 21.519 1.00 97.44 174 MET A C 1
ATOM 1433 O O . MET A 1 174 ? -6.554 -4.116 21.237 1.00 97.44 174 MET A O 1
ATOM 1437 N N . ASP A 1 175 ? -4.373 -4.281 21.783 1.00 95.94 175 ASP A N 1
ATOM 1438 C CA . ASP A 1 175 ? -4.364 -5.740 21.928 1.00 95.94 175 ASP A CA 1
ATOM 1439 C C . ASP A 1 175 ? -4.594 -6.193 23.383 1.00 95.94 175 ASP A C 1
ATOM 1441 O O . ASP A 1 175 ? -4.687 -5.390 24.316 1.00 95.94 175 ASP A O 1
ATOM 1445 N N . ARG A 1 176 ? -4.687 -7.510 23.589 1.00 94.06 176 ARG A N 1
ATOM 1446 C CA . ARG A 1 176 ? -4.879 -8.130 24.914 1.00 94.06 176 ARG A CA 1
ATOM 1447 C C . ARG A 1 176 ? -3.766 -7.844 25.927 1.00 94.06 176 ARG A C 1
ATOM 1449 O O . ARG A 1 176 ? -3.987 -8.011 27.124 1.00 94.06 176 ARG A O 1
ATOM 1456 N N . ASP A 1 177 ? -2.583 -7.468 25.447 1.00 95.38 177 ASP A N 1
ATOM 1457 C CA . ASP A 1 177 ? -1.413 -7.150 26.262 1.00 95.38 177 ASP A CA 1
ATOM 1458 C C . ASP A 1 177 ? -1.329 -5.635 26.539 1.00 95.38 177 ASP A C 1
ATOM 1460 O O . ASP A 1 177 ? -0.319 -5.150 27.053 1.00 95.38 177 ASP A O 1
ATOM 1464 N N . PHE A 1 178 ? -2.407 -4.894 26.237 1.00 95.06 178 PHE A N 1
ATOM 1465 C CA . PHE A 1 178 ? -2.530 -3.441 26.366 1.00 95.06 178 PHE A CA 1
ATOM 1466 C C . PHE A 1 178 ? -1.508 -2.667 25.521 1.00 95.06 178 PHE A C 1
ATOM 1468 O O . PHE A 1 178 ? -1.158 -1.533 25.851 1.00 95.06 178 PHE A O 1
ATOM 1475 N N . GLN A 1 179 ? -1.010 -3.263 24.433 1.00 95.56 179 GLN A N 1
ATOM 1476 C CA . GLN A 1 179 ? -0.206 -2.532 23.459 1.00 95.56 179 GLN A CA 1
ATOM 1477 C C . GLN A 1 179 ? -1.125 -1.726 22.551 1.00 95.56 179 GLN A C 1
ATOM 1479 O O . GLN A 1 179 ? -2.107 -2.247 22.024 1.00 95.56 179 GLN A O 1
ATOM 1484 N N . GLU A 1 180 ? -0.779 -0.457 22.367 1.00 96.31 180 GLU A N 1
ATOM 1485 C CA . GLU A 1 180 ? -1.549 0.499 21.583 1.00 96.31 180 GLU A CA 1
ATOM 1486 C C . GLU A 1 180 ? -0.893 0.743 20.221 1.00 96.31 180 GLU A C 1
ATOM 1488 O O . GLU A 1 180 ? 0.307 1.016 20.119 1.00 96.31 180 GLU A O 1
ATOM 1493 N N . PHE A 1 181 ? -1.705 0.683 19.171 1.00 95.25 181 PHE A N 1
ATOM 1494 C CA . PHE A 1 181 ? -1.296 0.841 17.785 1.00 95.25 181 PHE A CA 1
ATOM 1495 C C . PHE A 1 181 ? -2.216 1.853 17.087 1.00 95.25 181 PHE A C 1
ATOM 1497 O O . PHE A 1 181 ? -3.413 1.601 16.925 1.00 95.25 181 PHE A O 1
ATOM 1504 N N . PRO A 1 182 ? -1.696 3.016 16.669 1.00 95.25 182 PRO A N 1
ATOM 1505 C CA . PRO A 1 182 ? -2.497 4.018 15.979 1.00 95.25 182 PRO A CA 1
ATOM 1506 C C . PRO A 1 182 ? -3.007 3.512 14.621 1.00 95.25 182 PRO A C 1
ATOM 1508 O O . PRO A 1 182 ? -2.239 2.959 13.836 1.00 95.25 182 PRO A O 1
ATOM 1511 N N . ILE A 1 183 ? -4.285 3.746 14.317 1.00 95.31 183 ILE A N 1
ATOM 1512 C CA . ILE A 1 183 ? -4.835 3.581 12.966 1.00 95.31 183 ILE A CA 1
ATOM 1513 C C . ILE A 1 183 ? -4.583 4.885 12.198 1.00 95.31 183 ILE A C 1
ATOM 1515 O O . ILE A 1 183 ? -4.965 5.958 12.666 1.00 95.31 183 ILE A O 1
ATOM 1519 N N . ASP A 1 184 ? -3.912 4.811 11.048 1.00 93.50 184 ASP A N 1
ATOM 1520 C CA . ASP A 1 184 ? -3.394 5.998 10.339 1.00 93.50 184 ASP A CA 1
ATOM 1521 C C . ASP A 1 184 ? -4.323 6.529 9.239 1.00 93.50 184 ASP A C 1
ATOM 1523 O O . ASP A 1 184 ? -4.071 7.585 8.662 1.00 93.50 184 ASP A O 1
ATOM 1527 N N . GLY A 1 185 ? -5.410 5.821 8.948 1.00 93.69 185 GLY A N 1
ATOM 1528 C CA . GLY A 1 185 ? -6.365 6.203 7.919 1.00 93.69 185 GLY A CA 1
ATOM 1529 C C . GLY A 1 185 ? -7.169 5.007 7.441 1.00 93.69 185 GLY A C 1
ATOM 1530 O O . GLY A 1 185 ? -7.194 3.960 8.091 1.00 93.69 185 GLY A O 1
ATOM 1531 N N . TYR A 1 186 ? -7.810 5.149 6.286 1.00 94.69 186 TYR A N 1
ATOM 1532 C CA . TYR A 1 186 ? -8.500 4.042 5.638 1.00 94.69 186 TYR A CA 1
ATOM 1533 C C . TYR A 1 186 ? -8.515 4.172 4.115 1.00 94.69 186 TYR A C 1
ATOM 1535 O O . TYR A 1 186 ? -8.463 5.266 3.558 1.00 94.69 186 TYR A O 1
ATOM 1543 N N . LEU A 1 187 ? -8.637 3.039 3.433 1.00 94.00 187 LEU A N 1
ATOM 1544 C CA . LEU A 1 187 ? -8.974 2.950 2.018 1.00 94.00 187 LEU A CA 1
ATOM 1545 C C . LEU A 1 187 ? -10.259 2.143 1.874 1.00 94.00 187 LEU A C 1
ATOM 1547 O O . LEU A 1 187 ? -10.386 1.067 2.452 1.00 94.00 187 LEU A O 1
ATOM 1551 N N . ARG A 1 188 ? -11.211 2.646 1.087 1.00 92.50 188 ARG A N 1
ATOM 1552 C CA . ARG A 1 188 ? -12.428 1.904 0.735 1.00 92.50 188 ARG A CA 1
ATOM 1553 C C . ARG A 1 188 ? -12.223 1.213 -0.606 1.00 92.50 188 ARG A C 1
ATOM 1555 O O . ARG A 1 188 ? -12.055 1.899 -1.608 1.00 92.50 188 ARG A O 1
ATOM 1562 N N . ASP A 1 189 ? -12.231 -0.115 -0.647 1.00 88.88 189 ASP A N 1
ATOM 1563 C CA . ASP A 1 189 ? -12.044 -0.845 -1.907 1.00 88.88 189 ASP A CA 1
ATOM 1564 C C . ASP A 1 189 ? -13.317 -0.864 -2.778 1.00 88.88 189 ASP A C 1
ATOM 1566 O O . ASP A 1 189 ? -14.395 -0.398 -2.386 1.00 88.88 189 ASP A O 1
ATOM 1570 N N . ARG A 1 190 ? -13.207 -1.427 -3.989 1.00 84.56 190 ARG A N 1
ATOM 1571 C CA . ARG A 1 190 ? -14.343 -1.583 -4.914 1.00 84.56 190 ARG A CA 1
ATOM 1572 C C . ARG A 1 190 ? -15.535 -2.349 -4.318 1.00 84.56 190 ARG A C 1
ATOM 1574 O O . ARG A 1 190 ? -16.671 -2.109 -4.735 1.00 84.56 190 ARG A O 1
ATOM 1581 N N . TYR A 1 191 ? -15.282 -3.228 -3.346 1.00 86.19 191 TYR A N 1
ATOM 1582 C CA . TYR A 1 191 ? -16.256 -4.094 -2.676 1.00 86.19 191 TYR A CA 1
ATOM 1583 C C . TYR A 1 191 ? -16.824 -3.480 -1.387 1.00 86.19 191 TYR A C 1
ATOM 1585 O O . TYR A 1 191 ? -17.529 -4.165 -0.652 1.00 86.19 191 TYR A O 1
ATOM 1593 N N . ASP A 1 192 ? -16.562 -2.195 -1.127 1.00 87.81 192 ASP A N 1
ATOM 1594 C CA . ASP A 1 192 ? -17.004 -1.467 0.069 1.00 87.81 192 ASP A CA 1
ATOM 1595 C C . ASP A 1 192 ? -16.416 -1.982 1.391 1.00 87.81 192 ASP A C 1
ATOM 1597 O O . ASP A 1 192 ? -16.935 -1.668 2.467 1.00 87.81 192 ASP A O 1
ATOM 1601 N N . ARG A 1 193 ? -15.295 -2.706 1.320 1.00 91.94 193 ARG A N 1
ATOM 1602 C CA . ARG A 1 193 ? -14.488 -3.022 2.499 1.00 91.94 193 ARG A CA 1
ATOM 1603 C C . ARG A 1 193 ? -13.579 -1.852 2.827 1.00 91.94 193 ARG A C 1
ATOM 1605 O O . ARG A 1 193 ? -13.046 -1.188 1.934 1.00 91.94 193 ARG A O 1
ATOM 1612 N N . LEU A 1 194 ? -13.411 -1.605 4.116 1.00 94.88 194 LEU A N 1
ATOM 1613 C CA . LEU A 1 194 ? -12.482 -0.625 4.646 1.00 94.88 194 LEU A CA 1
ATOM 1614 C C . LEU A 1 194 ? -11.183 -1.317 5.031 1.00 94.88 194 LEU A C 1
ATOM 1616 O O . LEU A 1 194 ? -11.174 -2.262 5.813 1.00 94.88 194 LEU A O 1
ATOM 1620 N N . TRP A 1 195 ? -10.088 -0.789 4.519 1.00 95.62 195 TRP A N 1
ATOM 1621 C CA . TRP A 1 195 ? -8.738 -1.231 4.811 1.00 95.62 195 TRP A CA 1
ATOM 1622 C C . TRP A 1 195 ? -8.039 -0.160 5.632 1.00 95.62 195 TRP A C 1
ATOM 1624 O O . TRP A 1 195 ? -7.821 0.947 5.147 1.00 95.62 195 TRP A O 1
ATOM 1634 N N . MET A 1 196 ? -7.714 -0.475 6.879 1.00 95.44 196 MET A N 1
ATOM 1635 C CA . MET A 1 196 ? -7.204 0.457 7.881 1.00 95.44 196 MET A CA 1
ATOM 1636 C C . MET A 1 196 ? -5.741 0.139 8.217 1.00 95.44 196 MET A C 1
ATOM 1638 O O . MET A 1 196 ? -5.497 -0.788 8.993 1.00 95.44 196 MET A O 1
ATOM 1642 N N . PRO A 1 197 ? -4.744 0.835 7.640 1.00 94.31 197 PRO A N 1
ATOM 1643 C CA . PRO A 1 197 ? -3.354 0.654 8.050 1.00 94.31 197 PRO A CA 1
ATOM 1644 C C . PRO A 1 197 ? -3.185 0.973 9.541 1.00 94.31 197 PRO A C 1
ATOM 1646 O O . PRO A 1 197 ? -3.612 2.028 10.017 1.00 94.31 197 PRO A O 1
ATOM 1649 N N . VAL A 1 198 ? -2.547 0.058 10.271 1.00 94.50 198 VAL A N 1
ATOM 1650 C CA . VAL A 1 198 ? -2.323 0.164 11.716 1.00 94.50 198 VAL A CA 1
ATOM 1651 C C . VAL A 1 198 ? -0.826 0.233 11.999 1.00 94.50 198 VAL A C 1
ATOM 1653 O O . VAL A 1 198 ? -0.098 -0.756 11.856 1.00 94.50 198 VAL A O 1
ATOM 1656 N N . LYS A 1 199 ? -0.362 1.410 12.418 1.00 92.00 199 LYS A N 1
ATOM 1657 C CA . LYS A 1 199 ? 1.051 1.736 12.610 1.00 92.00 199 LYS A CA 1
ATOM 1658 C C . LYS A 1 199 ? 1.723 0.775 13.588 1.00 92.00 199 LYS A C 1
ATOM 1660 O O . LYS A 1 199 ? 1.276 0.593 14.718 1.00 92.00 199 LYS A O 1
ATOM 1665 N N . GLY A 1 200 ? 2.817 0.153 13.151 1.00 89.50 200 GLY A N 1
ATOM 1666 C CA . GLY A 1 200 ? 3.574 -0.816 13.948 1.00 89.50 200 GLY A CA 1
ATOM 1667 C C . GLY A 1 200 ? 2.876 -2.159 14.202 1.00 89.50 200 GLY A C 1
ATOM 1668 O O . GLY A 1 200 ? 3.449 -2.990 14.909 1.00 89.50 200 GLY A O 1
ATOM 1669 N N . PHE A 1 201 ? 1.689 -2.389 13.630 1.00 92.06 201 PHE A N 1
ATOM 1670 C CA . PHE A 1 201 ? 0.935 -3.631 13.78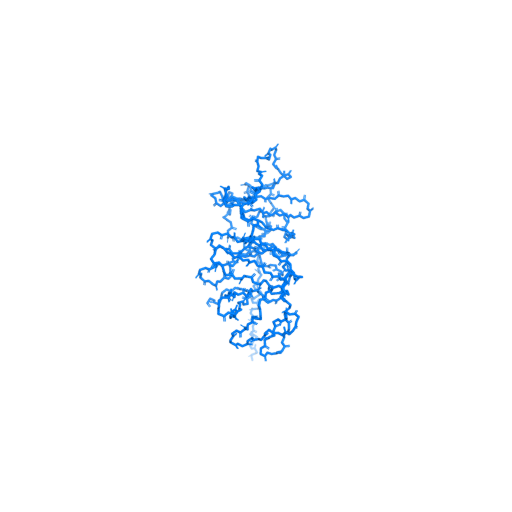3 1.00 92.06 201 PHE A CA 1
ATOM 1671 C C . PHE A 1 201 ? 0.702 -4.343 12.450 1.00 92.06 201 PHE A C 1
ATOM 1673 O O . PHE A 1 201 ? 1.111 -5.493 12.320 1.00 92.06 201 PHE A O 1
ATOM 1680 N N . GLY A 1 202 ? 0.060 -3.698 11.473 1.00 92.56 202 GLY A N 1
ATOM 1681 C CA . GLY A 1 202 ? -0.375 -4.344 10.232 1.00 92.56 202 GLY A CA 1
ATOM 1682 C C . GLY A 1 202 ? -1.603 -3.677 9.617 1.00 92.56 202 GLY A C 1
ATOM 1683 O O . GLY A 1 202 ? -1.596 -2.471 9.385 1.00 92.56 202 GLY A O 1
ATOM 1684 N N . ILE A 1 203 ? -2.643 -4.461 9.331 1.00 93.94 203 ILE A N 1
ATOM 1685 C CA . ILE A 1 203 ? -3.833 -4.014 8.594 1.00 93.94 203 ILE A CA 1
ATOM 1686 C C . ILE A 1 203 ? -5.118 -4.433 9.312 1.00 93.94 203 ILE A C 1
ATOM 1688 O O . ILE A 1 203 ? -5.216 -5.552 9.810 1.00 93.94 203 ILE A O 1
ATOM 1692 N N . GLY A 1 204 ? -6.097 -3.532 9.367 1.00 95.38 204 GLY A N 1
ATOM 1693 C CA . GLY A 1 204 ? -7.479 -3.833 9.725 1.00 95.38 204 GLY A CA 1
ATOM 1694 C C . GLY A 1 204 ? -8.357 -3.957 8.481 1.00 95.38 204 GLY A C 1
ATOM 1695 O O . GLY A 1 204 ? -8.262 -3.125 7.581 1.00 95.38 204 GLY A O 1
ATOM 1696 N N . GLU A 1 205 ? -9.215 -4.966 8.436 1.00 96.00 205 GLU A N 1
ATOM 1697 C CA . GLU A 1 205 ? -10.286 -5.121 7.449 1.00 96.00 205 GLU A CA 1
ATOM 1698 C C . GLU A 1 205 ? -11.613 -4.893 8.164 1.00 96.00 205 GLU A C 1
ATOM 1700 O O . GLU A 1 205 ? -11.910 -5.587 9.133 1.00 96.00 205 GLU A O 1
ATOM 1705 N N . ALA A 1 206 ? -12.401 -3.919 7.717 1.00 95.56 206 ALA A N 1
ATOM 1706 C CA . ALA A 1 206 ? -13.693 -3.619 8.311 1.00 95.56 206 ALA A CA 1
ATOM 1707 C C . ALA A 1 206 ? -14.812 -3.526 7.280 1.00 95.56 206 ALA A C 1
ATOM 1709 O O . ALA A 1 206 ? -14.623 -3.111 6.137 1.00 95.56 206 ALA A O 1
ATOM 1710 N N . GLU A 1 207 ? -16.018 -3.855 7.721 1.00 93.00 207 GLU A N 1
ATOM 1711 C CA . GLU A 1 207 ? -17.225 -3.753 6.912 1.00 93.00 207 GLU A CA 1
ATOM 1712 C C . GLU A 1 207 ? -18.144 -2.661 7.457 1.00 93.00 207 GLU A C 1
ATOM 1714 O O . GLU A 1 207 ? -18.559 -2.686 8.617 1.00 93.00 207 GLU A O 1
ATOM 1719 N N . LEU A 1 208 ? -18.550 -1.728 6.594 1.00 88.75 208 LEU A N 1
ATOM 1720 C CA . LEU A 1 208 ? -19.451 -0.634 6.977 1.00 88.75 208 LEU A CA 1
ATOM 1721 C C . LEU A 1 208 ? -20.843 -1.112 7.415 1.00 88.75 208 LEU A C 1
ATOM 1723 O O . LEU A 1 208 ? -21.500 -0.444 8.213 1.00 88.75 208 LEU A O 1
ATOM 1727 N N . TYR A 1 209 ? -21.301 -2.256 6.900 1.00 88.81 209 TYR A N 1
ATOM 1728 C CA . TYR A 1 209 ? -22.627 -2.797 7.206 1.00 88.81 209 TYR A CA 1
ATOM 1729 C C . TYR A 1 209 ? -22.691 -3.453 8.584 1.00 88.81 209 TYR A C 1
ATOM 1731 O O . TYR A 1 209 ? -23.655 -3.243 9.318 1.00 88.81 209 TYR A O 1
ATOM 1739 N N . THR A 1 210 ? -21.685 -4.258 8.931 1.00 92.88 210 THR A N 1
ATOM 1740 C CA . THR A 1 210 ? -21.632 -4.966 10.216 1.00 92.88 210 THR A CA 1
ATOM 1741 C C . THR A 1 210 ? -20.920 -4.157 11.297 1.00 92.88 210 THR A C 1
ATOM 1743 O O . THR A 1 210 ? -21.065 -4.481 12.475 1.00 92.88 210 THR A O 1
ATOM 1746 N N . GLN A 1 211 ? -20.191 -3.100 10.909 1.00 93.75 211 GLN A N 1
ATOM 1747 C CA . GLN A 1 211 ? -19.354 -2.265 11.777 1.00 93.75 211 GLN A CA 1
ATOM 1748 C C . GLN A 1 211 ? -18.316 -3.081 12.554 1.00 93.75 211 GLN A C 1
ATOM 1750 O O . GLN A 1 211 ? -17.914 -2.711 13.655 1.00 93.75 211 GLN A O 1
ATOM 1755 N N . ARG A 1 212 ? -17.895 -4.213 11.987 1.00 94.94 212 ARG A N 1
ATOM 1756 C CA . ARG A 1 212 ? -16.880 -5.090 12.567 1.00 94.94 212 ARG A CA 1
ATOM 1757 C C . ARG A 1 212 ? -15.571 -4.937 11.824 1.00 94.94 212 ARG A C 1
ATOM 1759 O O . ARG A 1 212 ? -15.585 -4.735 10.612 1.00 94.94 212 ARG A O 1
ATOM 1766 N N . ALA A 1 213 ? -14.480 -5.057 12.570 1.00 96.31 213 ALA A N 1
ATOM 1767 C CA . ALA A 1 213 ? -13.126 -5.053 12.056 1.00 96.31 213 ALA A CA 1
ATOM 1768 C C . ALA A 1 213 ? -12.332 -6.259 12.556 1.00 96.31 213 ALA A C 1
ATOM 1770 O O . ALA A 1 213 ? -12.272 -6.510 13.762 1.00 96.31 213 ALA A O 1
ATOM 1771 N N . ASP A 1 214 ? -11.679 -6.949 11.631 1.00 95.69 214 ASP A N 1
ATOM 1772 C CA . ASP A 1 214 ? -10.665 -7.962 11.904 1.00 95.69 214 ASP A CA 1
ATOM 1773 C C . ASP A 1 214 ? -9.274 -7.366 11.650 1.00 95.69 214 ASP A C 1
ATOM 1775 O O . ASP A 1 214 ? -9.099 -6.507 10.786 1.00 95.69 214 ASP A O 1
ATOM 1779 N N . PHE A 1 215 ? -8.275 -7.788 12.427 1.00 94.69 215 PHE A N 1
ATOM 1780 C CA . PHE A 1 215 ? -6.935 -7.199 12.398 1.00 94.69 215 PHE A CA 1
ATOM 1781 C C . PHE A 1 215 ? -5.865 -8.260 12.168 1.00 94.69 215 PHE A C 1
ATOM 1783 O O . PHE A 1 215 ? -5.783 -9.258 12.885 1.00 94.69 215 PHE A O 1
ATOM 1790 N N . TYR A 1 216 ? -5.001 -8.001 11.189 1.00 92.62 216 TYR A N 1
ATOM 1791 C CA . TYR A 1 216 ? -3.965 -8.915 10.733 1.00 92.62 216 TYR A CA 1
ATOM 1792 C C . TYR A 1 216 ? -2.592 -8.294 10.953 1.00 92.62 216 TYR A C 1
ATOM 1794 O O . TYR A 1 216 ? -2.248 -7.249 10.387 1.00 92.62 216 TYR A O 1
ATOM 1802 N N . ARG A 1 217 ? -1.791 -8.954 11.792 1.00 90.44 217 ARG A N 1
ATOM 1803 C CA . ARG A 1 217 ? -0.432 -8.514 12.101 1.00 90.44 217 ARG A CA 1
ATOM 1804 C C . ARG A 1 217 ? 0.463 -8.674 10.870 1.00 90.44 217 ARG A C 1
ATOM 1806 O O . ARG A 1 217 ? 0.405 -9.681 10.169 1.00 90.44 217 ARG A O 1
ATOM 1813 N N . MET A 1 218 ? 1.306 -7.679 10.633 1.00 87.62 218 MET A N 1
ATOM 1814 C CA . MET A 1 218 ? 2.374 -7.727 9.649 1.00 87.62 218 MET A CA 1
ATOM 1815 C C . MET A 1 218 ? 3.428 -8.752 10.051 1.00 87.62 218 MET A C 1
ATOM 1817 O O . MET A 1 218 ? 3.862 -8.811 11.203 1.00 87.62 218 MET A O 1
ATOM 1821 N N . GLY A 1 219 ? 3.879 -9.528 9.074 1.00 77.94 219 GLY A N 1
ATOM 1822 C CA . GLY A 1 219 ? 4.956 -10.485 9.247 1.00 77.94 219 GLY A CA 1
ATOM 1823 C C . GLY A 1 219 ? 4.820 -11.644 8.280 1.00 77.94 219 GLY A C 1
ATOM 1824 O O . GLY A 1 219 ? 3.838 -11.753 7.550 1.00 77.94 219 GLY A O 1
ATOM 1825 N N . LEU A 1 220 ? 5.825 -12.510 8.289 1.00 65.44 220 LEU A N 1
ATOM 1826 C CA . LEU A 1 220 ? 5.786 -13.737 7.512 1.00 65.44 220 LEU A CA 1
ATOM 1827 C C . LEU A 1 220 ? 4.578 -14.589 7.930 1.00 65.44 220 LEU A C 1
ATOM 1829 O O . LEU A 1 220 ? 4.334 -14.721 9.136 1.00 65.44 220 LEU A O 1
ATOM 1833 N N . PRO A 1 221 ? 3.850 -15.198 6.975 1.00 57.88 221 PRO A N 1
ATOM 1834 C CA . PRO A 1 221 ? 2.899 -16.243 7.318 1.00 57.88 221 PRO A CA 1
ATOM 1835 C C . PRO A 1 221 ? 3.638 -17.330 8.107 1.00 57.88 221 PRO A C 1
ATOM 1837 O O . PRO A 1 221 ? 4.781 -17.668 7.791 1.00 57.88 221 PRO A O 1
ATOM 1840 N N . ALA A 1 222 ? 3.011 -17.842 9.167 1.00 50.91 222 ALA A N 1
ATOM 1841 C CA . ALA A 1 222 ? 3.558 -18.975 9.900 1.00 50.91 222 ALA A CA 1
ATOM 1842 C C . ALA A 1 222 ? 3.662 -20.163 8.930 1.00 50.91 222 ALA A C 1
ATOM 1844 O O . ALA A 1 222 ? 2.639 -20.635 8.434 1.00 50.91 222 ALA A O 1
ATOM 1845 N N . ILE A 1 223 ? 4.894 -20.572 8.616 1.00 38.41 223 ILE A N 1
ATOM 1846 C CA . ILE A 1 223 ? 5.204 -21.739 7.778 1.00 38.41 223 ILE A CA 1
ATOM 1847 C C . ILE A 1 223 ? 5.070 -23.006 8.621 1.00 38.41 223 ILE A C 1
ATOM 1849 O O . ILE A 1 223 ? 5.579 -22.991 9.768 1.00 38.41 223 ILE A O 1
#

pLDDT: mean 84.67, std 16.07, range [34.78, 97.62]

Sequence (223 aa):
MLLFILLPLLLSAQYVRHGSFGSEQQRRMQYALDDWISYLGAREFGNIAAGPKYLYFATLDGGIWRYHIYDNYWDYPYTTSNGLPDNRVEKVAYDPESGLLWAFTPDDEAVFNFASEEWLSKSEASYWPYRLSEPDNNEQRGGKEQFYGREALDNLPGIFANGDFSILTDWILMDRDFQEFPIDGYLRDRYDRLWMPVKGFGIGEAELYTQRADFYRMGLPAI

Nearest PDB structures (foldseek):
  6wnx-assembly2_D  TM=3.759E-01  e=2.747E-03  Homo sapiens
  1p22-assembly1_A  TM=3.379E-01  e=3.413E-03  Homo sapiens
  6wnx-assembly3_G  TM=3.356E-01  e=6.909E-03  Homo sapiens
  8ajo-assembly1_B  TM=4.139E-01  e=3.332E-02  Homo sapiens
  2hes-assembly1_X  TM=3.412E-01  e=3.921E-02  Saccharomyces cerevisiae

Foldseek 3Di:
DDDDDDDDPPPPPPPDDDDDDPAPVRVVVPDDLVNDFDADDFQDFQEWFDDPFWIWTQGQQGATWTAGPPVGFTDGHDAVSNVDPHSGFNYWYQAPVVRWIWTDHPVWIWIQDPVVSHIDTPVPDPDDPDDRDDPPPVCVVPVARGWDFLVCCVVADQAAEDDQWGQDPSQWIAGVVRDTWHFTTWHQHPVRWIWTQTRRFGIWTAHSVVSYIYGDGDDHDDD

Solvent-accessible surface area (backbone atoms only — not comparable to full-atom values): 12971 Å² total; per-residue (Å²): 136,88,81,85,82,84,77,83,82,79,73,81,75,79,79,78,82,86,79,86,63,97,42,66,73,61,44,51,78,77,41,62,61,78,74,49,80,67,90,51,68,63,50,48,72,64,30,49,19,59,55,97,57,34,37,38,31,9,7,63,59,26,8,35,39,31,36,33,74,85,79,75,41,47,52,81,41,47,23,51,74,46,45,38,94,48,28,35,17,60,36,37,42,52,32,84,87,82,61,34,40,38,40,33,34,95,90,44,46,31,39,34,38,75,91,77,63,40,48,48,45,51,86,76,42,94,69,77,90,80,74,85,76,78,78,56,81,76,48,68,81,70,45,58,56,40,64,38,51,46,84,55,51,79,77,53,75,84,60,40,45,50,84,68,38,41,57,48,88,91,51,26,40,29,43,83,84,73,50,77,26,48,44,53,24,38,27,33,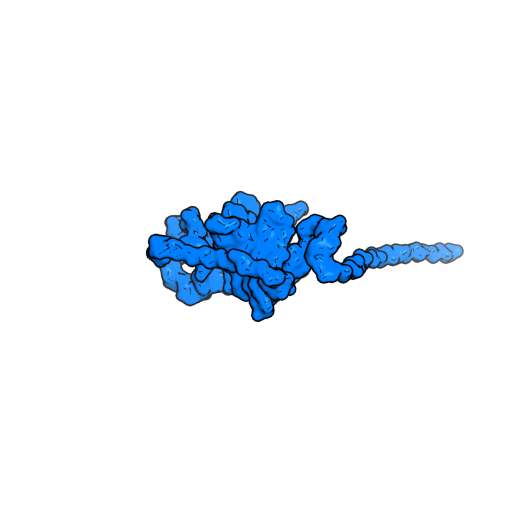38,93,85,59,38,34,39,27,46,25,38,68,46,30,41,30,46,30,36,78,87,78,29,41,26,48,75,48,72,65,52,78,66,91,127

Secondary structure (DSSP, 8-state):
---------------------SSHHHHHTT--TTSS--------EEEEEE-SSEEEEEESSS-EEEEETTTTEEEEEE-GGGT-S-S--SEEEE-TTT-PEEEE-SS-EEEEETTTTEEEETTT-SS----PPPPPTTGGGT-TT-EEEGGGGGGSPPPEE-TTEEEETTTEEEETT--EEEB-EEEE-TTSEEEEEETTTEEEEEETTTTEEEEEE-S----